Protein AF-A0A645CS78-F1 (afdb_monomer)

Solvent-accessible surface area (backbone atoms only — not comparable to full-atom values): 18479 Å² total; per-residue (Å²): 110,68,69,53,53,66,70,38,93,35,57,68,74,47,80,46,61,38,56,33,35,61,38,45,30,40,39,40,25,83,89,76,70,49,74,45,78,50,37,27,34,39,30,25,47,67,42,50,58,73,62,59,52,61,84,78,36,99,62,91,84,76,48,50,86,59,26,24,37,41,29,34,29,41,92,56,80,74,72,91,69,59,83,59,32,46,36,38,38,39,53,95,82,50,76,45,71,28,30,33,71,50,76,54,75,54,43,70,74,52,84,52,90,88,33,48,32,37,36,34,26,20,61,69,56,39,56,63,54,50,78,64,51,61,76,87,41,55,47,73,50,78,45,78,40,50,75,48,51,79,62,37,55,67,38,51,51,54,49,50,52,52,44,37,57,57,45,64,73,62,78,78,88,83,84,91,59,90,92,65,85,56,76,65,87,72,75,49,72,44,59,53,50,50,52,52,49,59,63,44,48,60,54,52,50,51,52,52,51,54,52,50,52,52,50,52,52,52,52,48,52,53,48,52,52,52,58,68,49,45,61,59,52,41,56,50,48,58,58,42,43,75,74,69,52,54,67,68,61,53,52,53,52,51,54,51,55,52,46,52,64,68,46,43,57,48,61,74,46,44,49,56,52,53,51,50,51,55,53,51,38,60,75,68,66,57,60,72,64,58,58,53,55,53,48,53,54,51,51,51,50,53,51,54,53,49,52,50,48,59,54,50,55,54,54,53,52,49,64,53,53,67,63,71,83,108

Sequence (326 aa):
MIDITNSGTTKLLENKALEFSLVYTNFISSVNGKEEKANIALTSEKNFKQCGFGSFIDEDFHPKKGYGYLIPIENYRLPNIMSEDVIKVFNDRTSFNFKYTKITNPLYFITIPNCTLLLIVSEEDYEDVIKDVSPNHMGKINMFKFHHWKDTEEVVDRLQLALRNNNSNTTHQWVDSQKSNGESYIFSTIKEFNTRKQNGILSNFLAGFISSLFFIASSMLIYLKLCTEMEEERIKYNKLHRIGMKEEEFIKLIYKKLSLIFFSPLIFGGIPAYSYLFVMFNKLRFTKEFYLNSAYLFIAYVIFQSAYYLMARRRYVKNIISVVNQ

Organism: NCBI:txid1076179

Foldseek 3Di:
DVVLQPPFPFHWDDKAKQKWFWWKKWFQAPVPRDTDIFIETEGEPVSVVRQVCCVVWVDDDDADALEKAKAFEAPDDDDPHDQQTWIWIDAPPDTGTHGYHDYTYHDDQDDDPRHGMYIYHHPVVVVVRCVRHDPVRMDMDMDIDTPPLLRCVSSVVVVQVVQQVVQVVVPDDDDPDPDDRRRPDDRGPNVVVVVCVVVVVVVVVVVVVVVVVVVVVVLVVLVVVLVVCLVVLLVVVVVVVVVPDDLVVSLVVLLVVLCCVLCVCCVVPVVVVLVVVVVVCVVVVPDPVVNVVVVVVNVVVVVVSVVSSVVVSVVSSCVSPVVVVD

Structure (mmCIF, N/CA/C/O backbone):
data_AF-A0A645CS78-F1
#
_entry.id   AF-A0A645CS78-F1
#
loop_
_atom_site.group_PDB
_atom_site.id
_atom_site.type_symbol
_atom_site.label_atom_id
_atom_site.label_alt_id
_atom_site.label_comp_id
_atom_site.label_asym_id
_atom_site.label_entity_id
_atom_site.label_seq_id
_atom_site.pdbx_PDB_ins_code
_atom_site.Cartn_x
_atom_site.Cartn_y
_atom_site.Cartn_z
_atom_site.occupancy
_atom_site.B_iso_or_equiv
_atom_site.auth_seq_id
_atom_site.auth_comp_id
_atom_site.auth_asym_id
_atom_site.auth_atom_id
_atom_site.pdbx_PDB_model_num
ATOM 1 N N . MET A 1 1 ? 14.470 -20.260 -26.429 1.00 61.12 1 MET A N 1
ATOM 2 C CA . MET A 1 1 ? 13.702 -19.368 -25.521 1.00 61.12 1 MET A CA 1
ATOM 3 C C . MET A 1 1 ? 12.219 -19.320 -25.875 1.00 61.12 1 MET A C 1
ATOM 5 O O . MET A 1 1 ? 11.418 -19.565 -24.986 1.00 61.12 1 MET A O 1
ATOM 9 N N . ILE A 1 2 ? 11.845 -19.075 -27.137 1.00 62.81 2 ILE A N 1
ATOM 10 C CA . ILE A 1 2 ? 10.433 -19.015 -27.574 1.00 62.81 2 ILE A CA 1
ATOM 11 C C . ILE A 1 2 ? 9.678 -20.339 -27.318 1.00 62.81 2 ILE A C 1
ATOM 13 O O . ILE A 1 2 ? 8.523 -20.331 -26.893 1.00 62.81 2 ILE A O 1
ATOM 17 N N . ASP A 1 3 ? 10.350 -21.482 -27.456 1.00 68.69 3 ASP A N 1
ATOM 18 C CA . ASP A 1 3 ? 9.743 -22.794 -27.170 1.00 68.69 3 ASP A CA 1
ATOM 19 C C . ASP A 1 3 ? 9.414 -22.985 -25.680 1.00 68.69 3 ASP A C 1
ATOM 21 O O . ASP A 1 3 ? 8.415 -23.607 -25.318 1.00 68.69 3 ASP A O 1
ATOM 25 N N . ILE A 1 4 ? 10.207 -22.382 -24.788 1.00 71.62 4 ILE A N 1
ATOM 26 C CA . ILE A 1 4 ? 9.964 -22.410 -23.336 1.00 71.62 4 ILE A CA 1
ATOM 27 C C . ILE A 1 4 ? 8.743 -21.547 -22.997 1.00 71.62 4 ILE A C 1
ATOM 29 O O . ILE A 1 4 ? 7.927 -21.939 -22.166 1.00 71.62 4 ILE A O 1
ATOM 33 N N . THR A 1 5 ? 8.584 -20.404 -23.672 1.00 72.62 5 THR A N 1
ATOM 34 C CA . THR A 1 5 ? 7.431 -19.514 -23.469 1.00 72.62 5 THR A CA 1
ATOM 35 C C . THR A 1 5 ? 6.128 -20.077 -24.041 1.00 72.62 5 THR A C 1
ATOM 37 O O . THR A 1 5 ? 5.064 -19.765 -23.519 1.00 72.62 5 THR A O 1
ATOM 40 N N . ASN A 1 6 ? 6.197 -20.930 -25.068 1.00 71.62 6 ASN A N 1
ATOM 41 C CA . ASN A 1 6 ? 5.021 -21.555 -25.690 1.00 71.62 6 ASN A CA 1
ATOM 42 C C . ASN A 1 6 ? 4.603 -22.885 -25.041 1.00 71.62 6 ASN A C 1
ATOM 44 O O . ASN A 1 6 ? 3.486 -23.341 -25.259 1.00 71.62 6 ASN A O 1
ATOM 48 N N . SER A 1 7 ? 5.473 -23.500 -24.238 1.00 66.19 7 SER A N 1
ATOM 49 C CA . SER A 1 7 ? 5.216 -24.767 -23.529 1.00 66.19 7 SER A CA 1
ATOM 50 C C . SER A 1 7 ? 4.598 -24.578 -22.135 1.00 66.19 7 SER A C 1
ATOM 52 O O . SER A 1 7 ? 4.606 -25.499 -21.317 1.00 66.19 7 SER A O 1
ATOM 54 N N . GLY A 1 8 ? 4.130 -23.369 -21.820 1.00 67.19 8 GLY A N 1
ATOM 55 C CA . GLY A 1 8 ? 3.465 -23.050 -20.558 1.00 67.19 8 GLY A CA 1
ATOM 56 C C . GLY A 1 8 ? 1.977 -23.395 -20.547 1.00 67.19 8 GLY A C 1
ATOM 57 O O . GLY A 1 8 ? 1.350 -23.559 -21.590 1.00 67.19 8 GLY A O 1
ATOM 58 N N . THR A 1 9 ? 1.390 -23.433 -19.351 1.00 70.75 9 THR A N 1
ATOM 59 C CA . THR A 1 9 ? -0.060 -23.601 -19.133 1.00 70.75 9 THR A CA 1
ATOM 60 C C . THR A 1 9 ? -0.884 -22.397 -19.602 1.00 70.75 9 THR A C 1
ATOM 62 O O . THR A 1 9 ? -2.082 -22.524 -19.852 1.00 70.75 9 THR A O 1
ATOM 65 N N . THR A 1 10 ? -0.254 -21.229 -19.759 1.00 78.56 10 THR A N 1
ATOM 66 C CA . THR A 1 10 ? -0.877 -20.008 -20.285 1.00 78.56 10 THR A CA 1
ATOM 67 C C . THR A 1 10 ? -0.351 -19.655 -21.675 1.00 78.56 10 THR A C 1
ATOM 69 O O . THR A 1 10 ? 0.839 -19.758 -21.964 1.00 78.56 10 THR A O 1
ATOM 72 N N . LYS A 1 11 ? -1.245 -19.147 -22.530 1.00 82.88 11 LYS A N 1
ATOM 73 C CA . LYS A 1 11 ? -0.924 -18.702 -23.890 1.00 82.88 11 LYS A CA 1
ATOM 74 C C . LYS A 1 11 ? -0.129 -17.388 -23.885 1.00 82.88 11 LYS A C 1
ATOM 76 O O . LYS A 1 11 ? -0.494 -16.436 -23.184 1.00 82.88 11 LYS A O 1
ATOM 81 N N . LEU A 1 12 ? 0.919 -17.332 -24.708 1.00 83.75 12 LEU A N 1
ATOM 82 C CA . LEU A 1 12 ? 1.653 -16.112 -25.045 1.00 83.75 12 LEU A CA 1
ATOM 83 C C . LEU A 1 12 ? 0.804 -15.242 -25.990 1.00 83.75 12 LEU A C 1
ATOM 85 O O . LEU A 1 12 ? 0.321 -15.721 -27.016 1.00 83.75 12 LEU A O 1
ATOM 89 N N . LEU A 1 13 ? 0.596 -13.977 -25.627 1.00 81.44 13 LEU A N 1
ATOM 90 C CA . LEU A 1 13 ? -0.200 -13.010 -26.390 1.00 81.44 13 LEU A CA 1
ATOM 91 C C . LEU A 1 13 ? 0.670 -12.117 -27.269 1.00 81.44 13 LEU A C 1
ATOM 93 O O . LEU A 1 13 ? 0.356 -11.909 -28.435 1.00 81.44 13 LEU A O 1
ATOM 97 N N . GLU A 1 14 ? 1.751 -11.581 -26.707 1.00 80.81 14 GLU A N 1
ATOM 98 C CA . GLU A 1 14 ? 2.658 -10.679 -27.415 1.00 80.81 14 GLU A CA 1
ATOM 99 C C . GLU A 1 14 ? 4.107 -11.013 -27.056 1.00 80.81 14 GLU A C 1
ATOM 101 O O . GLU A 1 14 ? 4.422 -11.313 -25.902 1.00 80.81 14 GLU A O 1
ATOM 106 N N . ASN A 1 15 ? 4.979 -10.927 -28.059 1.00 83.94 15 ASN A N 1
ATOM 107 C CA . ASN A 1 15 ? 6.428 -10.962 -27.917 1.00 83.94 15 ASN A CA 1
ATOM 108 C C . ASN A 1 15 ? 6.978 -9.716 -28.609 1.00 83.94 15 ASN A C 1
ATOM 110 O O . ASN A 1 15 ? 6.842 -9.571 -29.824 1.00 83.94 15 ASN A O 1
ATOM 114 N N . LYS A 1 16 ? 7.543 -8.806 -27.825 1.00 84.88 16 LYS A N 1
ATOM 115 C CA . LYS A 1 16 ? 8.133 -7.559 -28.309 1.00 84.88 16 LYS A CA 1
ATOM 116 C C . LYS A 1 16 ? 9.562 -7.469 -27.830 1.00 84.88 16 LYS A C 1
ATOM 118 O O . LYS A 1 16 ? 9.934 -8.134 -26.867 1.00 84.88 16 LYS A O 1
ATOM 123 N N . ALA A 1 17 ? 10.352 -6.630 -28.478 1.00 84.38 17 ALA A N 1
ATOM 124 C CA . ALA A 1 17 ? 11.710 -6.425 -28.038 1.00 84.38 17 ALA A CA 1
ATOM 125 C C . ALA A 1 17 ? 12.127 -4.965 -28.135 1.00 84.38 17 ALA A C 1
ATOM 127 O O . ALA A 1 17 ? 11.862 -4.309 -29.139 1.00 84.38 17 ALA A O 1
ATOM 128 N N . LEU A 1 18 ? 12.787 -4.494 -27.080 1.00 83.00 18 LEU A N 1
ATOM 129 C CA . LEU A 1 18 ? 13.424 -3.189 -27.040 1.00 83.00 18 LEU A CA 1
ATOM 130 C C . LEU A 1 18 ? 14.876 -3.352 -27.473 1.00 83.00 18 LEU A C 1
ATOM 132 O O . LEU A 1 18 ? 15.646 -4.056 -26.815 1.00 83.00 18 LEU A O 1
ATOM 136 N N . GLU A 1 19 ? 15.238 -2.695 -28.565 1.00 84.25 19 GLU A N 1
ATOM 137 C CA . GLU A 1 19 ? 16.613 -2.627 -29.049 1.00 84.25 19 GLU A CA 1
ATOM 138 C C . GLU A 1 19 ? 17.259 -1.345 -28.529 1.00 84.25 19 GLU A C 1
ATOM 140 O O . GLU A 1 19 ? 16.683 -0.260 -28.638 1.00 84.25 19 GLU A O 1
ATOM 145 N N . PHE A 1 20 ? 18.439 -1.479 -27.929 1.00 82.06 20 PHE A N 1
ATOM 146 C CA . PHE A 1 20 ? 19.171 -0.369 -27.331 1.00 82.06 20 PHE A CA 1
ATOM 147 C C . PHE A 1 20 ? 20.667 -0.484 -27.625 1.00 82.06 20 PHE A C 1
ATOM 149 O O . PHE A 1 20 ? 21.198 -1.580 -27.797 1.00 82.06 20 PHE A O 1
ATOM 156 N N . SER A 1 21 ? 21.346 0.657 -27.650 1.00 79.50 21 SER A N 1
ATOM 157 C CA . SER A 1 21 ? 22.803 0.742 -27.719 1.00 79.50 21 SER A CA 1
ATOM 158 C C . SER A 1 21 ? 23.352 1.081 -26.338 1.00 79.50 21 SER A C 1
ATOM 160 O O . SER A 1 21 ? 22.860 2.000 -25.684 1.00 79.50 21 SER A O 1
ATOM 162 N N . LEU A 1 22 ? 24.376 0.364 -25.889 1.00 75.00 22 LEU A N 1
ATOM 163 C CA . LEU A 1 22 ? 25.172 0.728 -24.722 1.00 75.00 22 LEU A CA 1
ATOM 164 C C . LEU A 1 22 ? 26.099 1.871 -25.118 1.00 75.00 22 LEU A C 1
ATOM 166 O O . LEU A 1 22 ? 26.856 1.744 -26.078 1.00 75.00 22 LEU A O 1
ATOM 170 N N . VAL A 1 23 ? 26.021 2.993 -24.404 1.00 70.19 23 VAL A N 1
ATOM 171 C CA . VAL A 1 23 ? 26.850 4.161 -24.700 1.00 70.19 23 VAL A CA 1
ATOM 172 C C . VAL A 1 23 ? 27.401 4.762 -23.411 1.00 70.19 23 VAL A C 1
ATOM 174 O O . VAL A 1 23 ? 26.733 4.814 -22.374 1.00 70.19 23 VAL A O 1
ATOM 177 N N . TYR A 1 24 ? 28.645 5.225 -23.470 1.00 64.00 24 TYR A N 1
ATOM 178 C CA . TYR A 1 24 ? 29.289 5.913 -22.358 1.00 64.00 24 TYR A CA 1
ATOM 179 C C . TYR A 1 24 ? 28.936 7.396 -22.409 1.00 64.00 24 TYR A C 1
ATOM 181 O O . TYR A 1 24 ? 28.957 8.006 -23.477 1.00 64.00 24 TYR A O 1
ATOM 189 N N . THR A 1 25 ? 28.629 8.011 -21.268 1.00 61.34 25 THR A N 1
ATOM 190 C CA . THR A 1 25 ? 28.334 9.450 -21.236 1.00 61.34 25 THR A CA 1
ATOM 191 C C . THR A 1 25 ? 29.085 10.182 -20.151 1.00 61.34 25 THR A C 1
ATOM 193 O O . THR A 1 25 ? 29.294 9.653 -19.057 1.00 61.34 25 THR A O 1
ATOM 196 N N . ASN A 1 26 ? 29.421 11.437 -20.451 1.00 58.25 26 ASN A N 1
ATOM 197 C CA . ASN A 1 26 ? 29.757 12.416 -19.431 1.00 58.25 26 ASN A CA 1
ATOM 198 C C . ASN A 1 26 ? 28.593 13.409 -19.330 1.00 58.25 26 ASN A C 1
ATOM 200 O O . ASN A 1 26 ? 28.224 14.068 -20.308 1.00 58.25 26 ASN A O 1
ATOM 204 N N . PHE A 1 27 ? 28.037 13.534 -18.132 1.00 57.53 27 PHE A N 1
ATOM 205 C CA . PHE A 1 27 ? 27.109 14.589 -17.759 1.00 57.53 27 PHE A CA 1
ATOM 206 C C . PHE A 1 27 ? 27.912 15.832 -17.411 1.00 57.53 27 PHE A C 1
ATOM 208 O O . PHE A 1 27 ? 28.751 15.785 -16.513 1.00 57.53 27 PHE A O 1
ATOM 215 N N . ILE A 1 28 ? 27.651 16.942 -18.097 1.00 54.31 28 ILE A N 1
ATOM 216 C CA . ILE A 1 28 ? 28.222 18.239 -17.733 1.00 54.31 28 ILE A CA 1
ATOM 217 C C . ILE A 1 28 ? 27.112 19.062 -17.091 1.00 54.31 28 ILE A C 1
ATOM 219 O O . ILE A 1 28 ? 26.252 19.596 -17.787 1.00 54.31 28 ILE A O 1
ATOM 223 N N . SER A 1 29 ? 27.121 19.151 -15.760 1.00 49.81 29 SER A N 1
ATOM 224 C CA . SER A 1 29 ? 26.157 19.977 -15.021 1.00 49.81 29 SER A CA 1
ATOM 225 C C . SER A 1 29 ? 26.492 21.462 -15.180 1.00 49.81 29 SER A C 1
ATOM 227 O O . SER A 1 29 ? 27.609 21.883 -14.855 1.00 49.81 29 SER A O 1
ATOM 229 N N . SER A 1 30 ? 25.522 22.281 -15.606 1.00 48.34 30 SER A N 1
ATOM 230 C CA . SER A 1 30 ? 25.700 23.731 -15.763 1.00 48.34 30 SER A CA 1
ATOM 231 C C . SER A 1 30 ? 25.907 24.469 -14.432 1.00 48.34 30 SER A C 1
ATOM 233 O O . SER A 1 30 ? 26.354 25.614 -14.443 1.00 48.34 30 SER A O 1
ATOM 235 N N . VAL A 1 31 ? 25.597 23.849 -13.285 1.00 43.12 31 VAL A N 1
ATOM 236 C CA . VAL A 1 31 ? 25.652 24.509 -11.965 1.00 43.12 31 VAL A CA 1
ATOM 237 C C . VAL A 1 31 ? 27.061 24.493 -11.366 1.00 43.12 31 VAL A C 1
ATOM 239 O O . VAL A 1 31 ? 27.437 25.431 -10.672 1.00 43.12 31 VAL A O 1
ATOM 242 N N . ASN A 1 32 ? 27.857 23.455 -11.647 1.00 47.19 32 ASN A N 1
ATOM 243 C CA . ASN A 1 32 ? 29.187 23.277 -11.046 1.00 47.19 32 ASN A CA 1
ATOM 244 C C . ASN A 1 32 ? 30.309 22.994 -12.059 1.00 47.19 32 ASN A C 1
ATOM 246 O O . ASN A 1 32 ? 31.458 22.855 -11.643 1.00 47.19 32 ASN A O 1
ATOM 250 N N . GLY A 1 33 ? 30.003 22.834 -13.354 1.00 54.47 33 GLY A N 1
ATOM 251 C CA . GLY A 1 33 ? 30.987 22.443 -14.374 1.00 54.47 33 GLY A CA 1
ATOM 252 C C . GLY A 1 33 ? 31.635 21.075 -14.123 1.00 54.47 33 GLY A C 1
ATOM 253 O O . GLY A 1 33 ? 32.648 20.749 -14.735 1.00 54.47 33 GLY A O 1
ATOM 254 N N . LYS A 1 34 ? 31.082 20.280 -13.196 1.00 56.09 34 LYS A N 1
ATOM 255 C CA . LYS A 1 34 ? 31.585 18.947 -12.866 1.00 56.09 34 LYS A CA 1
ATOM 256 C C . LYS A 1 34 ? 31.131 17.966 -13.936 1.00 56.09 34 LYS A C 1
ATOM 258 O O . LYS A 1 34 ? 29.934 17.850 -14.195 1.00 56.09 34 LYS A O 1
ATOM 263 N N . GLU A 1 35 ? 32.102 17.272 -14.521 1.00 62.47 35 GLU A N 1
ATOM 264 C CA . GLU A 1 35 ? 31.853 16.131 -15.392 1.00 62.47 35 GLU A CA 1
ATOM 265 C C . GLU A 1 35 ? 31.629 14.885 -14.531 1.00 62.47 35 GLU A C 1
ATOM 267 O O . GLU A 1 35 ? 32.539 14.433 -13.833 1.00 62.47 35 GLU A O 1
ATOM 272 N N . GLU A 1 36 ? 30.425 14.323 -14.574 1.00 64.38 36 GLU A N 1
ATOM 273 C CA . GLU A 1 36 ? 30.136 13.020 -13.974 1.00 64.38 36 GLU A CA 1
ATOM 274 C C . GLU A 1 36 ? 29.978 11.976 -15.073 1.00 64.38 36 GLU A C 1
ATOM 276 O O . GLU A 1 36 ? 29.251 12.180 -16.043 1.00 64.38 36 GLU A O 1
ATOM 281 N N . LYS A 1 37 ? 30.677 10.848 -14.942 1.00 67.31 37 LYS A N 1
ATOM 282 C CA . LYS A 1 37 ? 30.594 9.754 -15.911 1.00 67.31 37 LYS A CA 1
ATOM 283 C C . LYS A 1 37 ? 29.483 8.799 -15.508 1.00 67.31 37 LYS A C 1
ATOM 285 O O . LYS A 1 37 ? 29.488 8.309 -14.379 1.00 67.31 37 LYS A O 1
ATOM 290 N N . ALA A 1 38 ? 28.581 8.490 -16.431 1.00 68.62 38 ALA A N 1
ATOM 291 C CA . ALA A 1 38 ? 27.627 7.406 -16.251 1.00 68.62 38 ALA A CA 1
ATOM 292 C C . ALA A 1 38 ? 27.403 6.643 -17.558 1.00 68.62 38 ALA A C 1
ATOM 294 O O . ALA A 1 38 ? 27.464 7.193 -18.660 1.00 68.62 38 ALA A O 1
ATOM 295 N N . ASN A 1 39 ? 27.133 5.354 -17.416 1.00 73.50 39 ASN A N 1
ATOM 296 C CA . ASN A 1 39 ? 26.790 4.482 -18.526 1.00 73.50 39 ASN A CA 1
ATOM 297 C C . ASN A 1 39 ? 25.285 4.571 -18.769 1.00 73.50 39 ASN A C 1
ATOM 299 O O . ASN A 1 39 ? 24.492 4.397 -17.835 1.00 73.50 39 ASN A O 1
ATOM 303 N N . ILE A 1 40 ? 24.892 4.793 -20.019 1.00 77.94 40 ILE A N 1
ATOM 304 C CA . ILE A 1 40 ? 23.485 4.884 -20.399 1.00 77.94 40 ILE A CA 1
ATOM 305 C C . ILE A 1 40 ? 23.161 3.856 -21.472 1.00 77.94 40 ILE A C 1
ATOM 307 O O . ILE A 1 40 ? 23.999 3.499 -22.300 1.00 77.94 40 ILE A O 1
ATOM 311 N N . ALA A 1 41 ? 21.911 3.427 -21.485 1.00 82.50 41 ALA A N 1
ATOM 312 C CA . ALA A 1 41 ? 21.324 2.790 -22.644 1.00 82.50 41 ALA A CA 1
ATOM 313 C C . ALA A 1 41 ? 20.681 3.865 -23.521 1.00 82.50 41 ALA A C 1
ATOM 315 O O . ALA A 1 41 ? 19.997 4.748 -23.010 1.00 82.50 41 ALA A O 1
ATOM 316 N N . LEU A 1 42 ? 20.875 3.791 -24.830 1.00 84.94 42 LEU A N 1
ATOM 317 C CA . LEU A 1 42 ? 20.299 4.708 -25.806 1.00 84.94 42 LEU A CA 1
ATOM 318 C C . LEU A 1 42 ? 19.301 3.946 -26.688 1.00 84.94 42 LEU A C 1
ATOM 320 O O . LEU A 1 42 ? 19.627 2.893 -27.234 1.00 84.94 42 LEU A O 1
ATOM 324 N N . THR A 1 43 ? 18.079 4.462 -26.816 1.00 87.12 43 THR A N 1
ATOM 325 C CA . THR A 1 43 ? 17.005 3.881 -27.644 1.00 87.12 43 THR A CA 1
ATOM 326 C C . THR A 1 43 ? 16.291 4.968 -28.439 1.00 87.12 43 THR A C 1
ATOM 328 O O . THR A 1 43 ? 16.223 6.120 -28.004 1.00 87.12 43 THR A O 1
ATOM 331 N N . SER A 1 44 ? 15.701 4.606 -29.579 1.00 87.31 44 SER A N 1
ATOM 332 C CA . SER A 1 44 ? 14.815 5.514 -30.303 1.00 87.31 44 SER A CA 1
ATOM 333 C C . SER A 1 44 ? 13.428 5.591 -29.666 1.00 87.31 44 SER A C 1
ATOM 335 O O . SER A 1 44 ? 12.961 4.647 -29.013 1.00 87.31 44 SER A O 1
ATOM 337 N N . GLU A 1 45 ? 12.745 6.715 -29.893 1.00 84.69 45 GLU A N 1
ATOM 338 C CA . GLU A 1 45 ? 11.333 6.909 -29.543 1.00 84.69 45 GLU A CA 1
ATOM 339 C C . GLU A 1 45 ? 10.450 5.777 -30.092 1.00 84.69 45 GLU A C 1
ATOM 341 O O . GLU A 1 45 ? 9.589 5.248 -29.384 1.00 84.69 45 GLU A O 1
ATOM 346 N N . LYS A 1 46 ? 10.679 5.367 -31.344 1.00 84.75 46 LYS A N 1
ATOM 347 C CA . LYS A 1 46 ? 9.897 4.330 -32.023 1.00 84.75 46 LYS A CA 1
ATOM 348 C C . LYS A 1 46 ? 10.056 2.971 -31.344 1.00 84.75 46 LYS A C 1
ATOM 350 O O . LYS A 1 46 ? 9.047 2.326 -31.048 1.00 84.75 46 LYS A O 1
ATOM 355 N N . ASN A 1 47 ? 11.291 2.564 -31.048 1.00 84.31 47 ASN A N 1
ATOM 356 C CA . ASN A 1 47 ? 11.582 1.308 -30.348 1.00 84.31 47 ASN A CA 1
ATOM 357 C C . ASN A 1 47 ? 10.950 1.300 -28.950 1.00 84.31 47 ASN A C 1
ATOM 359 O O . ASN A 1 47 ? 10.344 0.310 -28.531 1.00 84.31 47 ASN A O 1
ATOM 363 N N . PHE A 1 48 ? 11.009 2.436 -28.255 1.00 83.25 48 PHE A N 1
ATOM 364 C CA . PHE A 1 48 ? 10.417 2.581 -26.932 1.00 83.25 48 PHE A CA 1
ATOM 365 C C . PHE A 1 48 ? 8.881 2.501 -26.956 1.00 83.25 48 PHE A C 1
ATOM 367 O O . PHE A 1 48 ? 8.283 1.755 -26.174 1.00 83.25 48 PHE A O 1
ATOM 374 N N . LYS A 1 49 ? 8.221 3.208 -27.886 1.00 82.06 49 LYS A N 1
ATOM 375 C CA . LYS A 1 49 ? 6.752 3.215 -28.019 1.00 82.06 49 LYS A CA 1
ATOM 376 C C . LYS A 1 49 ? 6.185 1.843 -28.371 1.00 82.06 49 LYS A C 1
ATOM 378 O O . LYS A 1 49 ? 5.125 1.470 -27.864 1.00 82.06 49 LYS A O 1
ATOM 383 N N . GLN A 1 50 ? 6.897 1.055 -29.177 1.00 80.88 50 GLN A N 1
ATOM 384 C CA . GLN A 1 50 ? 6.469 -0.304 -29.515 1.00 80.88 50 GLN A CA 1
ATOM 385 C C . GLN A 1 50 ? 6.317 -1.189 -28.271 1.00 80.88 50 GLN A C 1
ATOM 387 O O . GLN A 1 50 ? 5.378 -1.985 -28.203 1.00 80.88 50 GLN A O 1
ATOM 392 N N . CYS A 1 51 ? 7.165 -1.003 -27.258 1.00 74.69 51 CYS A N 1
ATOM 393 C CA . CYS A 1 51 ? 7.237 -1.842 -26.061 1.00 74.69 51 CYS A CA 1
ATOM 394 C C . CYS A 1 51 ? 6.091 -1.638 -25.051 1.00 74.69 51 CYS A C 1
ATOM 396 O O . CYS A 1 51 ? 6.016 -2.355 -24.056 1.00 74.69 51 CYS A O 1
ATOM 398 N N . GLY A 1 52 ? 5.158 -0.713 -25.306 1.00 67.31 52 GLY A N 1
ATOM 399 C CA . GLY A 1 52 ? 3.975 -0.526 -24.458 1.00 67.31 52 GLY A CA 1
ATOM 400 C C . GLY A 1 52 ? 4.266 0.118 -23.098 1.00 67.31 52 GLY A C 1
ATOM 401 O O . GLY A 1 52 ? 3.407 0.093 -22.222 1.00 67.31 52 GLY A O 1
ATOM 402 N N . PHE A 1 53 ? 5.442 0.732 -22.918 1.00 71.00 53 PHE A N 1
ATOM 403 C CA . PHE A 1 53 ? 5.788 1.468 -21.695 1.00 71.00 53 PHE A CA 1
ATOM 404 C C . PHE A 1 53 ? 4.967 2.748 -21.489 1.00 71.00 53 PHE A C 1
ATOM 406 O O . PHE A 1 53 ? 4.995 3.316 -20.400 1.00 71.00 53 PHE A O 1
ATOM 413 N N . GLY A 1 54 ? 4.200 3.180 -22.497 1.00 61.75 54 GLY A N 1
ATOM 414 C CA . GLY A 1 54 ? 3.356 4.374 -22.426 1.00 61.75 54 GLY A CA 1
ATOM 415 C C . GLY A 1 54 ? 2.294 4.337 -21.322 1.00 61.75 54 GLY A C 1
ATOM 416 O O . GLY A 1 54 ? 1.863 5.384 -20.875 1.00 61.75 54 GLY A O 1
ATOM 417 N N . SER A 1 55 ? 1.900 3.165 -20.808 1.00 61.50 55 SER A N 1
ATOM 418 C CA . SER A 1 55 ? 1.004 3.101 -19.640 1.00 61.50 55 SER A CA 1
ATOM 419 C C . SER A 1 55 ? 1.700 3.392 -18.306 1.00 61.50 55 SER A C 1
ATOM 421 O O . SER A 1 55 ? 1.029 3.614 -17.305 1.00 61.50 55 SER A O 1
ATOM 423 N N . PHE A 1 56 ? 3.033 3.309 -18.258 1.00 61.47 56 PHE A N 1
ATOM 424 C CA . PHE A 1 56 ? 3.831 3.547 -17.047 1.00 61.47 56 PHE A CA 1
ATOM 425 C C . PHE A 1 56 ? 4.382 4.968 -16.979 1.00 61.47 56 PHE A C 1
ATOM 427 O O . PHE A 1 56 ? 4.832 5.414 -15.922 1.00 61.47 56 PHE A O 1
ATOM 434 N N . ILE A 1 57 ? 4.353 5.670 -18.108 1.00 64.62 57 ILE A N 1
ATOM 435 C CA . ILE A 1 57 ? 4.822 7.035 -18.227 1.00 64.62 57 ILE A CA 1
ATOM 436 C C . ILE A 1 57 ? 3.668 7.843 -18.802 1.00 64.62 57 ILE A C 1
ATOM 438 O O . ILE A 1 57 ? 3.370 7.720 -19.981 1.00 64.62 57 ILE A O 1
ATOM 442 N N . ASP A 1 58 ? 3.029 8.652 -17.956 1.00 55.62 58 ASP A N 1
ATOM 443 C CA . ASP A 1 58 ? 1.864 9.501 -18.274 1.00 55.62 58 ASP A CA 1
ATOM 444 C C . ASP A 1 58 ? 2.159 10.618 -19.311 1.00 55.62 58 ASP A C 1
ATOM 446 O O . ASP A 1 58 ? 1.456 11.626 -19.361 1.00 55.62 58 ASP A O 1
ATOM 450 N N . GLU A 1 59 ? 3.217 10.502 -20.121 1.00 62.72 59 GLU A N 1
ATOM 451 C CA . GLU A 1 59 ? 3.705 11.571 -20.994 1.00 62.72 59 GLU A CA 1
ATOM 452 C C . GLU A 1 59 ? 3.998 11.076 -22.416 1.00 62.72 59 GLU A C 1
ATOM 454 O O . GLU A 1 59 ? 4.697 10.082 -22.623 1.00 62.72 59 GLU A O 1
ATOM 459 N N . ASP A 1 60 ? 3.500 11.821 -23.408 1.00 64.44 60 ASP A N 1
ATOM 460 C CA . ASP A 1 60 ? 3.830 11.611 -24.815 1.00 64.44 60 ASP A CA 1
ATOM 461 C C . ASP A 1 60 ? 5.278 12.041 -25.090 1.00 64.44 60 ASP A C 1
ATOM 463 O O . ASP A 1 60 ? 5.631 13.222 -25.060 1.00 64.44 60 ASP A O 1
ATOM 467 N N . PHE A 1 61 ? 6.134 11.062 -25.378 1.00 66.75 61 PHE A N 1
ATOM 468 C CA . PHE A 1 61 ? 7.520 11.292 -25.775 1.00 66.75 61 PHE A CA 1
ATOM 469 C C . PHE A 1 61 ? 7.599 11.711 -27.234 1.00 66.75 61 PHE A C 1
ATOM 471 O O . PHE A 1 61 ? 7.238 10.923 -28.105 1.00 66.75 61 PHE A O 1
ATOM 478 N N . HIS A 1 62 ? 8.118 12.910 -27.489 1.00 74.94 62 HIS A N 1
ATOM 479 C CA . HIS A 1 62 ? 8.443 13.393 -28.831 1.00 74.94 62 HIS A CA 1
ATOM 480 C C . HIS A 1 62 ? 9.735 14.227 -28.797 1.00 74.94 62 HIS A C 1
ATOM 482 O O . HIS A 1 62 ? 9.678 15.461 -28.855 1.00 74.94 62 HIS A O 1
ATOM 488 N N . PRO A 1 63 ? 10.911 13.592 -28.618 1.00 74.62 63 PRO A N 1
ATOM 489 C CA . PRO A 1 63 ? 12.190 14.294 -28.650 1.00 74.62 63 PRO A CA 1
ATOM 490 C C . PRO A 1 63 ? 12.411 14.972 -30.006 1.00 74.62 63 PRO A C 1
ATOM 492 O O . PRO A 1 63 ? 12.333 14.346 -31.062 1.00 74.62 63 PRO A O 1
ATOM 495 N N . LYS A 1 64 ? 12.717 16.272 -29.974 1.00 77.44 64 LYS A N 1
ATOM 496 C CA . LYS A 1 64 ? 13.222 16.999 -31.146 1.00 77.44 64 LYS A CA 1
ATOM 497 C C . LYS A 1 64 ? 14.675 16.599 -31.409 1.00 77.44 64 LYS A C 1
ATOM 499 O O . LYS A 1 64 ? 15.369 16.176 -30.490 1.00 77.44 64 LYS A O 1
ATOM 504 N N . LYS A 1 65 ? 15.153 16.810 -32.634 1.00 79.19 65 LYS A N 1
ATOM 505 C CA . LYS A 1 65 ? 16.556 16.574 -32.996 1.00 79.19 65 LYS A CA 1
ATOM 506 C C . LYS A 1 65 ? 17.520 17.293 -32.041 1.00 79.19 65 LYS A C 1
ATOM 508 O O . LYS A 1 65 ? 17.344 18.486 -31.784 1.00 79.19 65 LYS A O 1
ATOM 513 N N . GLY A 1 66 ? 18.512 16.576 -31.512 1.00 73.62 66 GLY A N 1
ATOM 514 C CA . GLY A 1 66 ? 19.469 17.090 -30.520 1.00 73.62 66 GLY A CA 1
ATOM 515 C C . GLY A 1 66 ? 18.926 17.184 -29.086 1.00 73.62 66 GLY A C 1
ATOM 516 O O . GLY A 1 66 ? 19.638 17.639 -28.185 1.00 73.62 66 GLY A O 1
ATOM 517 N N . TYR A 1 67 ? 17.689 16.733 -28.854 1.00 77.62 67 TYR A N 1
ATOM 518 C CA . TYR A 1 67 ? 17.080 16.629 -27.534 1.00 77.62 67 TYR A CA 1
ATOM 519 C C . TYR A 1 67 ? 16.777 15.174 -27.170 1.00 77.62 67 TYR A C 1
ATOM 521 O O . TYR A 1 67 ? 16.452 14.357 -28.027 1.00 77.62 67 TYR A O 1
ATOM 529 N N . GLY A 1 68 ? 16.841 14.857 -25.876 1.00 79.56 68 GLY A N 1
ATOM 530 C CA . GLY A 1 68 ? 16.511 13.523 -25.368 1.00 79.56 68 GLY A CA 1
ATOM 531 C C . GLY A 1 68 ? 15.676 13.542 -24.090 1.00 79.56 68 GLY A C 1
ATOM 532 O O . GLY A 1 68 ? 15.602 14.554 -23.390 1.00 79.56 68 GLY A O 1
ATOM 533 N N . TYR A 1 69 ? 15.044 12.417 -23.775 1.00 76.81 69 TYR A N 1
ATOM 534 C CA . TYR A 1 69 ? 14.383 12.185 -22.488 1.00 76.81 69 TYR A CA 1
ATOM 535 C C . TYR A 1 69 ? 15.208 11.212 -21.666 1.00 76.81 69 TYR A C 1
ATOM 537 O O . TYR A 1 69 ? 15.579 10.147 -22.159 1.00 76.81 69 TYR A O 1
ATOM 545 N N . LEU A 1 70 ? 15.487 11.581 -20.417 1.00 77.38 70 LEU A N 1
ATOM 546 C CA . LEU A 1 70 ? 16.288 10.765 -19.519 1.00 77.38 70 LEU A CA 1
ATOM 547 C C . LEU A 1 70 ? 15.367 10.026 -18.551 1.00 77.38 70 LEU A C 1
ATOM 549 O O . LEU A 1 70 ? 14.613 10.641 -17.794 1.00 77.38 70 LEU A O 1
ATOM 553 N N . ILE A 1 71 ? 15.456 8.704 -18.569 1.00 77.94 71 ILE A N 1
ATOM 554 C CA . ILE A 1 71 ? 14.676 7.828 -17.709 1.00 77.94 71 ILE A CA 1
ATOM 555 C C . ILE A 1 71 ? 15.630 7.117 -16.753 1.00 77.94 71 ILE A C 1
ATOM 557 O O . ILE A 1 71 ? 16.518 6.394 -17.210 1.00 77.94 71 ILE A O 1
ATOM 561 N N . PRO A 1 72 ? 15.469 7.278 -15.431 1.00 74.81 72 PRO A N 1
ATOM 562 C CA . PRO A 1 72 ? 16.235 6.490 -14.484 1.00 74.81 72 PRO A CA 1
ATOM 563 C C . PRO A 1 72 ? 15.815 5.022 -14.536 1.00 74.81 72 PRO A C 1
ATOM 565 O O . PRO A 1 72 ? 14.624 4.697 -14.543 1.00 74.81 72 PRO A O 1
ATOM 568 N N . ILE A 1 73 ? 16.809 4.143 -14.561 1.00 73.00 73 ILE A N 1
ATOM 569 C CA . ILE A 1 73 ? 16.630 2.702 -14.420 1.00 73.00 73 ILE A CA 1
ATOM 570 C C . ILE A 1 73 ? 16.884 2.377 -12.939 1.00 73.00 73 ILE A C 1
ATOM 572 O O . ILE A 1 73 ? 17.820 2.906 -12.338 1.00 73.00 73 ILE A O 1
ATOM 576 N N . GLU A 1 74 ? 16.031 1.547 -12.333 1.00 63.41 74 GLU A N 1
ATOM 577 C CA . GLU A 1 74 ? 16.082 1.211 -10.897 1.00 63.41 74 GLU A CA 1
ATOM 578 C C . GLU A 1 74 ? 15.956 2.428 -9.938 1.00 63.41 74 GLU A C 1
ATOM 580 O O . GLU A 1 74 ? 15.418 3.481 -10.279 1.00 63.41 74 GLU A O 1
ATOM 585 N N . ASN A 1 75 ? 16.408 2.271 -8.686 1.00 54.94 75 ASN A N 1
ATOM 586 C CA . ASN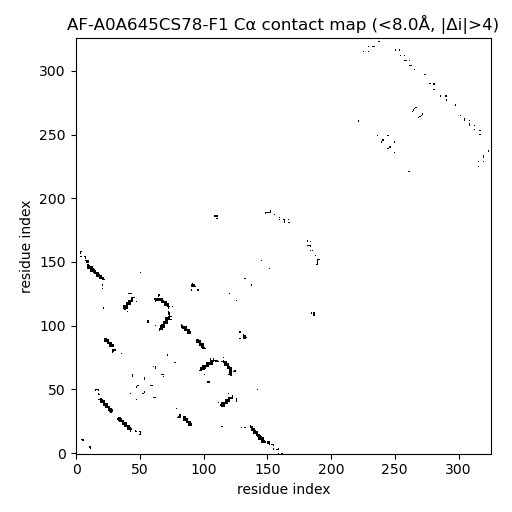 A 1 75 ? 16.440 3.304 -7.640 1.00 54.94 75 ASN A CA 1
ATOM 587 C C . ASN A 1 75 ? 17.681 4.214 -7.747 1.00 54.94 75 ASN A C 1
ATOM 589 O O . ASN A 1 75 ? 18.204 4.675 -6.727 1.00 54.94 75 ASN A O 1
ATOM 593 N N . TYR A 1 76 ? 18.195 4.463 -8.955 1.00 58.78 76 TYR A N 1
ATOM 594 C CA . TYR A 1 76 ? 19.359 5.328 -9.093 1.00 58.78 76 TYR A CA 1
ATOM 595 C C . TYR A 1 76 ? 18.990 6.775 -8.754 1.00 58.78 76 TYR A C 1
ATOM 597 O O . TYR A 1 76 ? 18.061 7.364 -9.315 1.00 58.78 76 TYR A O 1
ATOM 605 N N . ARG A 1 77 ? 19.732 7.365 -7.813 1.00 56.78 77 ARG A N 1
ATOM 606 C CA . ARG A 1 77 ? 19.635 8.793 -7.534 1.00 56.78 77 ARG A CA 1
ATOM 607 C C . ARG A 1 77 ? 20.225 9.512 -8.735 1.00 56.78 77 ARG A C 1
ATOM 609 O O . ARG A 1 77 ? 21.426 9.426 -8.961 1.00 56.78 77 ARG A O 1
ATOM 616 N N . LEU A 1 78 ? 19.371 10.197 -9.489 1.00 60.00 78 LEU A N 1
ATOM 617 C CA . LEU A 1 78 ? 19.817 11.055 -10.578 1.00 60.00 78 LEU A CA 1
ATOM 618 C C . LEU A 1 78 ? 20.952 11.960 -10.081 1.00 60.00 78 LEU A C 1
ATOM 620 O O . LEU A 1 78 ? 20.864 12.464 -8.951 1.00 60.00 78 LEU A O 1
ATOM 624 N N . PRO A 1 79 ? 21.991 12.180 -10.900 1.00 58.91 79 PRO A N 1
ATOM 625 C CA . PRO A 1 79 ? 22.975 13.208 -10.606 1.00 58.91 79 PRO A CA 1
ATOM 626 C C . PRO A 1 79 ? 22.269 14.557 -10.385 1.00 58.91 79 PRO A C 1
ATOM 628 O O . PRO A 1 79 ? 21.111 14.734 -10.775 1.00 58.91 79 PRO A O 1
ATOM 631 N N . ASN A 1 80 ? 22.932 15.528 -9.756 1.00 54.19 80 ASN A N 1
ATOM 632 C CA . ASN A 1 80 ? 22.375 16.881 -9.619 1.00 54.19 80 ASN A CA 1
ATOM 633 C C . ASN A 1 80 ? 22.363 17.582 -10.995 1.00 54.19 80 ASN A C 1
ATOM 635 O O . ASN A 1 80 ? 23.243 18.387 -11.299 1.00 54.19 80 ASN A O 1
ATOM 639 N N . ILE A 1 81 ? 21.387 17.238 -11.833 1.00 60.56 81 ILE A N 1
ATOM 640 C CA . ILE A 1 81 ? 21.226 17.733 -13.201 1.00 60.56 81 ILE A CA 1
ATOM 641 C C . ILE A 1 81 ? 20.014 18.674 -13.243 1.00 60.56 81 ILE A C 1
ATOM 643 O O . ILE A 1 81 ? 18.961 18.363 -12.682 1.00 60.56 81 ILE A O 1
ATOM 647 N N . MET A 1 82 ? 20.164 19.823 -13.906 1.00 54.34 82 MET A N 1
ATOM 648 C CA . MET A 1 82 ? 19.095 20.798 -14.161 1.00 54.34 82 MET A CA 1
ATOM 649 C C . MET A 1 82 ? 18.614 20.687 -15.609 1.00 54.34 82 MET A C 1
ATOM 651 O O . MET A 1 82 ? 19.393 20.310 -16.487 1.00 54.34 82 MET A O 1
ATOM 655 N N . SER A 1 83 ? 17.324 20.943 -15.854 1.00 58.12 83 SER A N 1
ATOM 656 C CA . SER A 1 83 ? 16.736 20.875 -17.202 1.00 58.12 83 SER A CA 1
ATOM 657 C C . SER A 1 83 ? 17.588 21.675 -18.191 1.00 58.12 83 SER A C 1
ATOM 659 O O . SER A 1 83 ? 17.987 22.788 -17.860 1.00 58.12 83 SER A O 1
ATOM 661 N N . GLU A 1 84 ? 17.825 21.125 -19.386 1.00 62.41 84 GLU A N 1
ATOM 662 C CA . GLU A 1 84 ? 18.694 21.677 -20.444 1.00 62.41 84 GLU A CA 1
ATOM 663 C C . GLU A 1 84 ? 20.219 21.498 -20.286 1.00 62.41 84 GLU A C 1
ATOM 665 O O . GLU A 1 84 ? 20.952 21.934 -21.183 1.00 62.41 84 GLU A O 1
ATOM 670 N N . ASP A 1 85 ? 20.723 20.815 -19.244 1.00 66.00 85 ASP A N 1
ATOM 671 C CA . ASP A 1 85 ? 22.152 20.449 -19.208 1.00 66.00 85 ASP A CA 1
ATOM 672 C C . ASP A 1 85 ? 22.530 19.564 -20.417 1.00 66.00 85 ASP A C 1
ATOM 674 O O . ASP A 1 85 ? 21.728 18.777 -20.940 1.00 66.00 85 ASP A O 1
ATOM 678 N N . VAL A 1 86 ? 23.780 19.700 -20.872 1.00 66.50 86 VAL A N 1
ATOM 679 C CA . VAL A 1 86 ? 24.302 18.985 -22.043 1.00 66.50 86 VAL A CA 1
ATOM 680 C C . VAL A 1 86 ? 24.843 17.620 -21.620 1.00 66.50 86 VAL A C 1
ATOM 682 O O . VAL A 1 86 ? 25.817 17.516 -20.872 1.00 66.50 86 VAL A O 1
ATOM 685 N N . ILE A 1 87 ? 24.236 16.567 -22.155 1.00 69.88 87 ILE A N 1
ATOM 686 C CA . ILE A 1 87 ? 24.719 15.193 -22.080 1.00 69.88 87 ILE A CA 1
ATOM 687 C C . ILE A 1 87 ? 25.644 14.970 -23.271 1.00 69.88 87 ILE A C 1
ATOM 689 O O . ILE A 1 87 ? 25.204 14.992 -24.423 1.00 69.88 87 ILE A O 1
ATOM 693 N N . LYS A 1 88 ? 26.930 14.749 -22.994 1.00 67.06 88 LYS A N 1
ATOM 694 C CA . LYS A 1 88 ? 27.881 14.318 -24.016 1.00 67.06 88 LYS A CA 1
ATOM 695 C C . LYS A 1 88 ? 27.871 12.801 -24.074 1.00 67.06 88 LYS A C 1
ATOM 697 O O . LYS A 1 88 ? 28.321 12.129 -23.145 1.00 67.06 88 LYS A O 1
ATOM 702 N N . VAL A 1 89 ? 27.328 12.283 -25.162 1.00 69.00 89 VAL A N 1
ATOM 703 C CA . VAL A 1 89 ? 27.241 10.862 -25.466 1.00 69.00 89 VAL A CA 1
ATOM 704 C C . VAL A 1 89 ? 28.457 10.479 -26.296 1.00 69.00 89 VAL A C 1
ATOM 706 O O . VAL A 1 89 ? 28.654 11.012 -27.383 1.00 69.00 89 VAL A O 1
ATOM 709 N N . PHE A 1 90 ? 29.293 9.590 -25.770 1.00 63.44 90 PHE A N 1
ATOM 710 C CA . PHE A 1 90 ? 30.507 9.116 -26.423 1.00 63.44 90 PHE A CA 1
ATOM 711 C C . PHE A 1 90 ? 30.285 7.713 -26.970 1.00 63.44 90 PHE A C 1
ATOM 713 O O . PHE A 1 90 ? 30.091 6.762 -26.213 1.00 63.44 90 PHE A O 1
ATOM 720 N N . ASN A 1 91 ? 30.357 7.600 -28.289 1.00 64.69 91 ASN A N 1
ATOM 721 C CA . ASN A 1 91 ? 30.499 6.336 -28.989 1.00 64.69 91 ASN A CA 1
ATOM 722 C C . ASN A 1 91 ? 31.995 6.032 -29.212 1.00 64.69 91 ASN A C 1
ATOM 724 O O . ASN A 1 91 ? 32.838 6.919 -29.075 1.00 64.69 91 ASN A O 1
ATOM 728 N N . ASP A 1 92 ? 32.323 4.804 -29.614 1.00 59.66 92 ASP A N 1
ATOM 729 C CA . ASP A 1 92 ? 33.680 4.305 -29.879 1.00 59.66 92 ASP A CA 1
ATOM 730 C C . ASP A 1 92 ? 34.514 5.234 -30.792 1.00 59.66 92 ASP A C 1
ATOM 732 O O . ASP A 1 92 ? 35.745 5.200 -30.756 1.00 59.66 92 ASP A O 1
ATOM 736 N N . ARG A 1 93 ? 33.860 6.061 -31.628 1.00 57.59 93 ARG A N 1
ATOM 737 C CA . ARG A 1 93 ? 34.501 6.934 -32.632 1.00 57.59 93 ARG A CA 1
ATOM 738 C C . ARG A 1 93 ? 34.040 8.396 -32.630 1.00 57.59 93 ARG A C 1
ATOM 740 O O . ARG A 1 93 ? 34.745 9.241 -33.179 1.00 57.59 93 ARG A O 1
ATOM 747 N N . THR A 1 94 ? 32.889 8.714 -32.040 1.00 61.22 94 THR A N 1
ATOM 748 C CA . THR A 1 94 ? 32.214 10.017 -32.190 1.00 61.22 94 THR A CA 1
ATOM 749 C C . THR A 1 94 ? 31.577 10.480 -30.881 1.00 61.22 94 THR A C 1
ATOM 751 O O . THR A 1 94 ? 31.223 9.670 -30.025 1.00 61.22 94 THR A O 1
ATOM 754 N N . SER A 1 95 ? 31.454 11.799 -30.696 1.00 69.00 95 SER A N 1
ATOM 755 C CA . SER A 1 95 ? 30.729 12.383 -29.563 1.00 69.00 95 SER A CA 1
ATOM 756 C C . SER A 1 95 ? 29.528 13.190 -30.042 1.00 69.00 95 SER A C 1
ATOM 758 O O . SER A 1 95 ? 29.626 13.993 -30.969 1.00 69.00 95 SER A O 1
ATOM 760 N N . PHE A 1 96 ? 28.388 12.968 -29.395 1.00 67.44 96 PHE A N 1
ATOM 761 C CA . PHE A 1 96 ? 27.121 13.622 -29.684 1.00 67.44 96 PHE A CA 1
ATOM 762 C C . PHE A 1 96 ? 26.670 14.406 -28.456 1.00 67.44 96 PHE A C 1
ATOM 764 O O . PHE A 1 96 ? 26.728 13.912 -27.332 1.00 67.44 96 PHE A O 1
ATOM 771 N N . ASN A 1 97 ? 26.217 15.637 -28.664 1.00 70.56 97 ASN A N 1
ATOM 772 C CA . ASN A 1 97 ? 25.737 16.489 -27.584 1.00 70.56 97 ASN A CA 1
ATOM 773 C C . ASN A 1 97 ? 24.214 16.524 -27.620 1.00 70.56 97 ASN A C 1
ATOM 775 O O . ASN A 1 97 ? 23.635 17.045 -28.572 1.00 70.56 97 ASN A O 1
ATOM 779 N N . PHE A 1 98 ? 23.582 16.028 -26.563 1.00 71.56 98 PHE A N 1
ATOM 780 C CA . PHE A 1 98 ? 22.136 16.079 -26.400 1.00 71.56 98 PHE A CA 1
ATOM 781 C C . PHE A 1 98 ? 21.776 16.976 -25.228 1.00 71.56 98 PHE A C 1
ATOM 783 O O . PHE A 1 98 ? 22.365 16.872 -24.156 1.00 71.56 98 PHE A O 1
ATOM 790 N N . LYS A 1 99 ? 20.776 17.836 -25.401 1.00 68.06 99 LYS A N 1
ATOM 791 C CA . LYS A 1 99 ? 20.138 18.507 -24.265 1.00 68.06 99 LYS A CA 1
ATOM 792 C C . LYS A 1 99 ? 18.971 17.655 -23.807 1.00 68.06 99 LYS A C 1
ATOM 794 O O . LYS A 1 99 ? 18.095 17.334 -24.608 1.00 68.06 99 LYS A O 1
ATOM 799 N N . TYR A 1 100 ? 18.926 17.265 -22.540 1.00 69.75 100 TYR A N 1
ATOM 800 C CA . TYR A 1 100 ? 17.752 16.527 -22.085 1.00 69.75 100 TYR A CA 1
ATOM 801 C C . TYR A 1 100 ? 16.605 17.490 -21.755 1.00 69.75 100 TYR A C 1
ATOM 803 O O . TYR A 1 100 ? 16.811 18.584 -21.227 1.00 69.75 100 TYR A O 1
ATOM 811 N N . THR A 1 101 ? 15.390 17.078 -22.107 1.00 58.22 101 THR A N 1
ATOM 812 C CA . THR A 1 101 ? 14.185 17.913 -21.993 1.00 58.22 101 THR A CA 1
ATOM 813 C C . THR A 1 101 ? 13.522 17.746 -20.632 1.00 58.22 101 THR A C 1
ATOM 815 O O . THR A 1 101 ? 13.029 18.710 -20.057 1.00 58.22 101 THR A O 1
ATOM 818 N N . LYS A 1 102 ? 13.472 16.510 -20.118 1.00 64.69 102 LYS A N 1
ATOM 819 C CA . LYS A 1 102 ? 12.782 16.187 -18.868 1.00 64.69 102 LYS A CA 1
ATOM 820 C C . LYS A 1 102 ? 13.236 14.844 -18.302 1.00 64.69 102 LYS A C 1
ATOM 822 O O . LYS A 1 102 ? 13.647 13.957 -19.051 1.00 64.69 102 LYS A O 1
ATOM 827 N N . ILE A 1 103 ? 13.120 14.716 -16.983 1.00 65.25 103 ILE A N 1
ATOM 828 C CA . ILE A 1 103 ? 13.293 13.467 -16.239 1.00 65.25 103 ILE A CA 1
ATOM 829 C C . ILE A 1 103 ? 11.907 12.882 -15.985 1.00 65.25 103 ILE A C 1
ATOM 831 O O . ILE A 1 103 ? 11.054 13.551 -15.395 1.00 65.25 103 ILE A O 1
ATOM 835 N N . THR A 1 104 ? 11.678 11.648 -16.425 1.00 66.19 104 THR A N 1
ATOM 836 C CA . THR A 1 104 ? 10.402 10.950 -16.212 1.00 66.19 104 THR A CA 1
ATOM 837 C C . THR A 1 104 ? 10.443 10.036 -14.990 1.00 66.19 104 THR A C 1
ATOM 839 O O . THR A 1 104 ? 11.488 9.849 -14.364 1.00 66.19 104 THR A O 1
ATOM 842 N N . ASN A 1 105 ? 9.295 9.438 -14.650 1.00 68.06 105 ASN A N 1
ATOM 843 C CA . ASN A 1 105 ? 9.243 8.401 -13.622 1.00 68.06 105 ASN A CA 1
ATOM 844 C C . ASN A 1 105 ? 10.213 7.253 -13.972 1.00 68.06 105 ASN A C 1
ATOM 846 O O . ASN A 1 105 ? 10.298 6.867 -15.142 1.00 68.06 105 ASN A O 1
ATOM 850 N N . PRO A 1 106 ? 10.930 6.706 -12.979 1.00 68.81 106 PRO A N 1
ATOM 851 C CA . PRO A 1 106 ? 11.875 5.618 -13.190 1.00 68.81 106 PRO A CA 1
ATOM 852 C C . PRO A 1 106 ? 11.187 4.318 -13.616 1.00 68.81 106 PRO A C 1
ATOM 854 O O . PRO A 1 106 ? 10.094 3.979 -13.152 1.00 68.81 106 PRO A O 1
ATOM 857 N N . LEU A 1 107 ? 11.870 3.556 -14.468 1.00 72.81 107 LEU A N 1
ATOM 858 C CA . LEU A 1 107 ? 11.437 2.230 -14.904 1.00 72.81 107 LEU A CA 1
ATOM 859 C C . LEU A 1 107 ? 12.032 1.172 -13.971 1.00 72.81 107 LEU A C 1
ATOM 861 O O . LEU A 1 107 ? 13.080 0.596 -14.239 1.00 72.81 107 LEU A O 1
ATOM 865 N N . TYR A 1 108 ? 11.341 0.903 -12.862 1.00 68.75 108 TYR A N 1
ATOM 866 C CA . TYR A 1 108 ? 11.800 -0.038 -11.827 1.00 68.75 108 TYR A CA 1
ATOM 867 C C . TYR A 1 108 ? 11.866 -1.509 -12.262 1.00 68.75 108 TYR A C 1
ATOM 869 O O . TYR A 1 108 ? 12.424 -2.335 -11.549 1.00 68.75 108 TYR A O 1
ATOM 877 N N . PHE A 1 109 ? 11.238 -1.851 -13.383 1.00 70.00 109 PHE A N 1
ATOM 878 C CA . PHE A 1 109 ? 11.075 -3.227 -13.857 1.00 70.00 109 PHE A CA 1
ATOM 879 C C . PHE A 1 109 ? 11.980 -3.572 -15.044 1.00 70.00 109 PHE A C 1
ATOM 881 O O . PHE A 1 109 ? 11.911 -4.683 -15.565 1.00 70.00 109 PHE A O 1
ATOM 888 N N . ILE A 1 110 ? 12.799 -2.624 -15.500 1.00 72.31 110 ILE A N 1
ATOM 889 C CA . ILE A 1 110 ? 13.820 -2.866 -16.516 1.00 72.31 110 ILE A CA 1
ATOM 890 C C . ILE A 1 110 ? 15.165 -2.801 -15.816 1.00 72.31 110 ILE A C 1
ATOM 892 O O . ILE A 1 110 ? 15.396 -1.906 -15.010 1.00 72.31 110 ILE A O 1
ATOM 896 N N . THR A 1 111 ? 16.051 -3.726 -16.150 1.00 70.19 111 THR A N 1
ATOM 897 C CA . THR A 1 111 ? 17.450 -3.680 -15.746 1.00 70.19 111 THR A CA 1
ATOM 898 C C . THR A 1 111 ? 18.299 -3.834 -16.999 1.00 70.19 111 THR A C 1
ATOM 900 O O . THR A 1 111 ? 18.046 -4.697 -17.845 1.00 70.19 111 THR A O 1
ATOM 903 N N . ILE A 1 112 ? 19.271 -2.941 -17.159 1.00 73.12 112 ILE A N 1
ATOM 904 C CA . ILE A 1 112 ? 20.212 -2.972 -18.277 1.00 73.12 112 ILE A CA 1
ATOM 905 C C . ILE A 1 112 ? 21.607 -3.150 -17.681 1.00 73.12 112 ILE A C 1
ATOM 907 O O . ILE A 1 112 ? 22.003 -2.330 -16.850 1.00 73.12 112 ILE A O 1
ATOM 911 N N . PRO A 1 113 ? 22.356 -4.200 -18.067 1.00 68.12 113 PRO A N 1
ATOM 912 C CA . PRO A 1 113 ? 23.677 -4.455 -17.512 1.00 68.12 113 PRO A CA 1
ATOM 913 C C . PRO A 1 113 ? 24.581 -3.228 -17.610 1.00 68.12 113 PRO A C 1
ATOM 915 O O . PRO A 1 113 ? 24.709 -2.630 -18.676 1.00 68.12 113 PRO A O 1
ATOM 918 N N . ASN A 1 114 ? 25.220 -2.876 -16.495 1.00 67.88 114 ASN A N 1
ATOM 919 C CA . ASN A 1 114 ? 26.148 -1.751 -16.378 1.00 67.88 114 ASN A CA 1
ATOM 920 C C . ASN A 1 114 ? 25.575 -0.369 -16.737 1.00 67.88 114 ASN A C 1
ATOM 922 O O . ASN A 1 114 ? 26.370 0.561 -16.821 1.00 67.88 114 ASN A O 1
ATOM 926 N N . CYS A 1 115 ? 24.257 -0.197 -16.898 1.00 70.81 115 CYS A N 1
ATOM 927 C CA . CYS A 1 115 ? 23.615 1.086 -17.199 1.00 70.81 115 CYS A CA 1
ATOM 928 C C . CYS A 1 115 ? 22.638 1.495 -16.098 1.00 70.81 115 CYS A C 1
ATOM 930 O O . CYS A 1 115 ? 21.838 0.692 -15.629 1.00 70.81 115 CYS A O 1
ATOM 932 N N . THR A 1 116 ? 22.659 2.774 -15.731 1.00 71.56 116 THR A N 1
ATOM 933 C CA . THR A 1 116 ? 21.769 3.334 -14.697 1.00 71.56 116 THR A CA 1
ATOM 934 C C . THR A 1 116 ? 20.680 4.237 -15.271 1.00 71.56 116 THR A C 1
ATOM 936 O O . THR A 1 116 ? 19.726 4.588 -14.578 1.00 71.56 116 THR A O 1
ATOM 939 N N . LEU A 1 117 ? 20.805 4.627 -16.541 1.00 76.94 117 LEU A N 1
ATOM 940 C CA . LEU A 1 117 ? 19.910 5.566 -17.210 1.00 76.94 117 LEU A CA 1
ATOM 941 C C . LEU A 1 117 ? 19.574 5.059 -18.616 1.00 76.94 117 LEU A C 1
ATOM 943 O O . LEU A 1 117 ? 20.416 4.467 -19.289 1.00 76.94 117 LEU A O 1
ATOM 947 N N . LEU A 1 118 ? 18.351 5.328 -19.062 1.00 82.44 118 LEU A N 1
ATOM 948 C CA . LEU A 1 118 ? 17.883 5.121 -20.427 1.00 82.44 118 LEU A CA 1
ATOM 949 C C . LEU A 1 118 ? 17.635 6.492 -21.065 1.00 82.44 118 LEU A C 1
ATOM 951 O O . LEU A 1 118 ? 16.842 7.281 -20.555 1.00 82.44 118 LEU A O 1
ATOM 955 N N . LEU A 1 119 ? 18.308 6.776 -22.174 1.00 84.69 119 LEU A N 1
ATOM 956 C CA . LEU A 1 119 ? 18.121 7.978 -22.974 1.00 84.69 119 LEU A CA 1
ATOM 957 C C . LEU A 1 119 ? 17.279 7.643 -24.205 1.00 84.69 119 LEU A C 1
ATOM 959 O O . LEU A 1 119 ? 17.664 6.809 -25.026 1.00 84.69 119 LEU A O 1
ATOM 963 N N . ILE A 1 120 ? 16.142 8.320 -24.334 1.00 84.75 120 ILE A N 1
ATOM 964 C CA . ILE A 1 120 ? 15.282 8.238 -25.514 1.00 84.75 120 ILE A CA 1
ATOM 965 C C . ILE A 1 120 ? 15.580 9.433 -26.412 1.00 84.75 120 ILE A C 1
ATOM 967 O O . ILE A 1 120 ? 15.412 10.579 -25.986 1.00 84.75 120 ILE A O 1
ATOM 971 N N . VAL A 1 121 ? 15.991 9.160 -27.648 1.00 85.81 121 VAL A N 1
ATOM 972 C CA . VAL A 1 121 ? 16.309 10.173 -28.667 1.00 85.81 121 VAL A CA 1
ATOM 973 C C . VAL A 1 121 ? 15.378 10.064 -29.877 1.00 85.81 121 VAL A C 1
ATOM 975 O O . VAL A 1 121 ? 14.607 9.105 -30.006 1.00 85.81 121 VAL A O 1
ATOM 978 N N . SER A 1 122 ? 15.430 11.070 -30.753 1.00 86.31 122 SER A N 1
ATOM 979 C CA . SER A 1 122 ? 14.720 11.045 -32.035 1.00 86.31 122 SER A CA 1
ATOM 980 C C . SER A 1 122 ? 15.234 9.906 -32.931 1.00 86.31 122 SER A C 1
ATOM 982 O O . SER A 1 122 ? 16.361 9.440 -32.765 1.00 86.31 122 SER A O 1
ATOM 984 N N . GLU A 1 123 ? 14.418 9.439 -33.881 1.00 85.81 123 GLU A N 1
ATOM 985 C CA . GLU A 1 123 ? 14.826 8.361 -34.801 1.00 85.81 123 GLU A CA 1
ATOM 986 C C . GLU A 1 123 ? 16.052 8.763 -35.639 1.00 85.81 123 GLU A C 1
ATOM 988 O O . GLU A 1 123 ? 16.956 7.957 -35.834 1.00 85.81 123 GLU A O 1
ATOM 993 N N . GLU A 1 124 ? 16.116 10.024 -36.077 1.00 84.12 124 GLU A N 1
ATOM 994 C CA . GLU A 1 124 ? 17.259 10.549 -36.832 1.00 84.12 124 GLU A CA 1
ATOM 995 C C . GLU A 1 124 ? 18.552 10.495 -36.012 1.00 84.12 124 GLU A C 1
ATOM 997 O O . GLU A 1 124 ? 19.570 10.006 -36.493 1.00 84.12 124 GLU A O 1
ATOM 1002 N N . ASP A 1 125 ? 18.498 10.955 -34.759 1.00 83.88 125 ASP A N 1
ATOM 1003 C CA . ASP A 1 125 ? 19.663 10.951 -33.873 1.00 83.88 125 ASP A CA 1
ATOM 1004 C C . ASP A 1 125 ? 20.088 9.520 -33.508 1.00 83.88 125 ASP A C 1
ATOM 1006 O O . ASP A 1 125 ? 21.275 9.243 -33.356 1.00 83.88 125 ASP A O 1
ATOM 1010 N N . TYR A 1 126 ? 19.131 8.597 -33.378 1.00 84.94 126 TYR A N 1
ATOM 1011 C CA . TYR A 1 126 ? 19.404 7.184 -33.110 1.00 84.94 126 TYR A CA 1
ATOM 1012 C C . TYR A 1 126 ? 20.174 6.523 -34.260 1.00 84.94 126 TYR A C 1
ATOM 1014 O O . TYR A 1 126 ? 21.198 5.876 -34.032 1.00 84.94 126 TYR A O 1
ATOM 1022 N N . GLU A 1 127 ? 19.703 6.722 -35.492 1.00 84.81 127 GLU A N 1
ATOM 1023 C CA . GLU A 1 127 ? 20.349 6.241 -36.718 1.00 84.81 127 GLU A CA 1
ATOM 1024 C C . GLU A 1 127 ? 21.761 6.821 -36.872 1.00 84.81 127 GLU A C 1
ATOM 1026 O O . GLU A 1 127 ? 22.697 6.102 -37.222 1.00 84.81 127 GLU A O 1
ATOM 1031 N N . ASP A 1 128 ? 21.940 8.110 -36.576 1.00 82.00 128 ASP A N 1
ATOM 1032 C CA . ASP A 1 128 ? 23.249 8.763 -36.644 1.00 82.00 128 ASP A CA 1
ATOM 1033 C C . ASP A 1 128 ? 24.226 8.225 -35.593 1.00 82.00 128 ASP A C 1
ATOM 1035 O O . ASP A 1 128 ? 25.399 8.023 -35.904 1.00 82.00 128 ASP A O 1
ATOM 1039 N N . VAL A 1 129 ? 23.749 7.921 -34.382 1.00 78.44 129 VAL A N 1
ATOM 1040 C CA . VAL A 1 129 ? 24.582 7.308 -33.341 1.00 78.44 129 VAL A CA 1
ATOM 1041 C C . VAL A 1 129 ? 24.990 5.888 -33.738 1.00 78.44 129 VAL A C 1
ATOM 1043 O O . VAL A 1 129 ? 26.170 5.561 -33.633 1.00 78.44 129 VAL A O 1
ATOM 1046 N N . ILE A 1 130 ? 24.062 5.051 -34.219 1.00 80.06 130 ILE A N 1
ATOM 1047 C CA . ILE A 1 130 ? 24.312 3.614 -34.453 1.00 80.06 130 ILE A CA 1
ATOM 1048 C C . ILE A 1 130 ? 25.228 3.324 -35.638 1.00 80.06 130 ILE A C 1
ATOM 1050 O O . ILE A 1 130 ? 25.942 2.322 -35.594 1.00 80.06 130 ILE A O 1
ATOM 1054 N N . LYS A 1 131 ? 25.274 4.183 -36.664 1.00 79.06 131 LYS A N 1
ATOM 1055 C CA . LYS A 1 131 ? 26.171 4.002 -37.827 1.00 79.06 131 LYS A CA 1
ATOM 1056 C C . LYS A 1 131 ? 27.630 3.749 -37.433 1.00 79.06 131 LYS A C 1
ATOM 1058 O O . LYS A 1 131 ? 28.327 3.010 -38.126 1.00 79.06 131 LYS A O 1
ATOM 1063 N N . ASP A 1 132 ? 28.065 4.330 -36.317 1.00 71.25 132 ASP A N 1
ATOM 1064 C CA . ASP A 1 132 ? 29.440 4.247 -35.825 1.00 71.25 132 ASP A CA 1
ATOM 1065 C C . ASP A 1 132 ? 29.642 3.210 -34.698 1.00 71.25 132 ASP A C 1
ATOM 1067 O O . ASP A 1 132 ? 30.775 3.006 -34.258 1.00 71.25 132 ASP A O 1
ATOM 1071 N N . VAL A 1 133 ? 28.571 2.572 -34.199 1.00 72.88 133 VAL A N 1
ATOM 1072 C CA . VAL A 1 133 ? 28.607 1.648 -33.046 1.00 72.88 133 VAL A CA 1
ATOM 1073 C C . VAL A 1 133 ? 29.031 0.238 -33.474 1.00 72.88 133 VAL A C 1
ATOM 1075 O O . VAL A 1 133 ? 28.495 -0.339 -34.420 1.00 72.88 133 VAL A O 1
ATOM 1078 N N . SER A 1 134 ? 29.963 -0.372 -32.732 1.00 72.69 134 SER A N 1
ATOM 1079 C CA . SER A 1 134 ? 30.288 -1.796 -32.888 1.00 72.69 134 SER A CA 1
ATOM 1080 C C . SER A 1 134 ? 29.095 -2.693 -32.508 1.00 72.69 134 SER A C 1
ATOM 1082 O O . SER A 1 134 ? 28.484 -2.459 -31.464 1.00 72.69 134 SER A O 1
ATOM 1084 N N . PRO A 1 135 ? 28.802 -3.788 -33.244 1.00 73.00 135 PRO A N 1
ATOM 1085 C CA . PRO A 1 135 ? 27.708 -4.712 -32.912 1.00 73.00 135 PRO A CA 1
ATOM 1086 C C . PRO A 1 135 ? 27.724 -5.237 -31.467 1.00 73.00 135 PRO A C 1
ATOM 1088 O O . PRO A 1 135 ? 26.678 -5.583 -30.927 1.00 73.00 135 PRO A O 1
ATOM 1091 N N . ASN A 1 136 ? 28.893 -5.260 -30.821 1.00 70.75 136 ASN A N 1
ATOM 1092 C CA . ASN A 1 136 ? 29.061 -5.716 -29.439 1.00 70.75 136 ASN A CA 1
ATOM 1093 C C . ASN A 1 136 ? 28.438 -4.777 -28.391 1.00 70.75 136 ASN A C 1
ATOM 1095 O O . ASN A 1 136 ? 28.227 -5.196 -27.256 1.00 70.75 136 ASN A O 1
ATOM 1099 N N . HIS A 1 137 ? 28.143 -3.528 -28.754 1.00 73.81 137 HIS A N 1
ATOM 1100 C CA . HIS A 1 137 ? 27.472 -2.559 -27.889 1.00 73.81 137 HIS A CA 1
ATOM 1101 C C . HIS A 1 137 ? 25.947 -2.547 -28.089 1.00 73.81 137 HIS A C 1
ATOM 1103 O O . HIS A 1 137 ? 25.248 -1.809 -27.398 1.00 73.81 137 HIS A O 1
ATOM 1109 N N . MET A 1 138 ? 25.409 -3.378 -28.989 1.00 79.00 138 MET A N 1
ATOM 1110 C CA . MET A 1 138 ? 23.968 -3.494 -29.213 1.00 79.00 138 MET A CA 1
ATOM 1111 C C . MET A 1 138 ? 23.353 -4.559 -28.304 1.00 79.00 138 MET A C 1
ATOM 1113 O O . MET A 1 138 ? 23.801 -5.704 -28.249 1.00 79.00 138 MET A O 1
ATOM 1117 N N . GLY A 1 139 ? 22.288 -4.181 -27.603 1.00 78.62 139 GLY A N 1
ATOM 1118 C CA . GLY A 1 139 ? 21.536 -5.039 -26.700 1.00 78.62 139 GLY A CA 1
ATOM 1119 C C . GLY A 1 139 ? 20.063 -5.145 -27.089 1.00 78.62 139 GLY A C 1
ATOM 1120 O O . GLY A 1 139 ? 19.496 -4.276 -27.755 1.00 78.62 139 GLY A O 1
ATOM 1121 N N . LYS A 1 140 ? 19.424 -6.235 -26.650 1.00 83.00 140 LYS A N 1
ATOM 1122 C CA . LYS A 1 140 ? 18.000 -6.494 -26.884 1.00 83.00 140 LYS A CA 1
ATOM 1123 C C . LYS A 1 140 ? 17.324 -7.019 -25.623 1.00 83.00 140 LYS A C 1
ATOM 1125 O O . LYS A 1 140 ? 17.712 -8.063 -25.102 1.00 83.00 140 LYS A O 1
ATOM 1130 N N . ILE A 1 141 ? 16.289 -6.325 -25.154 1.00 81.62 141 ILE A N 1
ATOM 1131 C CA . ILE A 1 141 ? 15.406 -6.801 -24.080 1.00 81.62 141 ILE A CA 1
ATOM 1132 C C . ILE A 1 141 ? 14.175 -7.426 -24.722 1.00 81.62 141 ILE A C 1
ATOM 1134 O O . ILE A 1 141 ? 13.423 -6.737 -25.402 1.00 81.62 141 ILE A O 1
ATOM 1138 N N . ASN A 1 142 ? 13.944 -8.717 -24.482 1.00 84.56 142 ASN A N 1
ATOM 1139 C CA . ASN A 1 142 ? 12.727 -9.395 -24.930 1.00 84.56 142 ASN A CA 1
A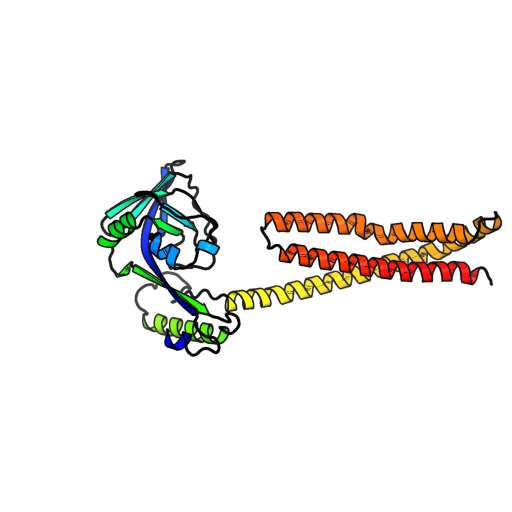TOM 1140 C C . ASN A 1 142 ? 11.642 -9.308 -23.853 1.00 84.56 142 ASN A C 1
ATOM 1142 O O . ASN A 1 142 ? 11.895 -9.571 -22.677 1.00 84.56 142 ASN A O 1
ATOM 1146 N N . MET A 1 143 ? 10.426 -8.975 -24.270 1.00 84.06 143 MET A N 1
ATOM 1147 C CA . MET A 1 143 ? 9.265 -8.768 -23.414 1.00 84.06 143 MET A CA 1
ATOM 1148 C C . MET A 1 143 ? 8.140 -9.706 -23.832 1.00 84.06 143 MET A C 1
ATOM 1150 O O . MET A 1 143 ? 7.706 -9.705 -24.985 1.00 84.06 143 MET A O 1
ATOM 1154 N N . PHE A 1 144 ? 7.631 -10.470 -22.870 1.00 85.88 144 PHE A N 1
ATOM 1155 C CA . PHE A 1 144 ? 6.592 -11.469 -23.095 1.00 85.88 144 PHE A CA 1
ATOM 1156 C C . PHE A 1 144 ? 5.328 -11.103 -22.323 1.00 85.88 144 PHE A C 1
ATOM 1158 O O . PHE A 1 144 ? 5.362 -10.922 -21.105 1.00 85.88 144 PHE A O 1
ATOM 1165 N N . LYS A 1 145 ? 4.196 -11.025 -23.025 1.00 85.06 145 LYS A N 1
ATOM 1166 C CA . LYS A 1 145 ? 2.876 -10.796 -22.428 1.00 85.06 145 LYS A CA 1
ATOM 1167 C C . LYS A 1 145 ? 2.071 -12.084 -22.466 1.00 85.06 145 LYS A C 1
ATOM 1169 O O . LYS A 1 145 ? 1.836 -12.632 -23.539 1.00 85.06 145 LYS A O 1
ATOM 1174 N N . PHE A 1 146 ? 1.602 -12.536 -21.311 1.00 86.19 146 PHE A N 1
ATOM 1175 C CA . PHE A 1 146 ? 0.793 -13.749 -21.171 1.00 86.19 146 PHE A CA 1
ATOM 1176 C C . PHE A 1 146 ? -0.660 -13.406 -20.839 1.00 86.19 146 PHE A C 1
ATOM 1178 O O . PHE A 1 146 ? -0.923 -12.385 -20.207 1.00 86.19 146 PHE A O 1
ATOM 1185 N N . HIS A 1 147 ? -1.598 -14.271 -21.237 1.00 84.56 147 HIS A N 1
ATOM 1186 C CA . HIS A 1 147 ? -3.018 -14.095 -20.911 1.00 84.56 147 HIS A CA 1
ATOM 1187 C C . HIS A 1 147 ? -3.274 -14.179 -19.398 1.00 84.56 147 HIS A C 1
ATOM 1189 O O . HIS A 1 147 ? -3.812 -13.248 -18.804 1.00 84.56 147 HIS A O 1
ATOM 1195 N N . HIS A 1 148 ? -2.830 -15.264 -18.758 1.00 86.69 148 HIS A N 1
ATOM 1196 C CA . HIS A 1 148 ? -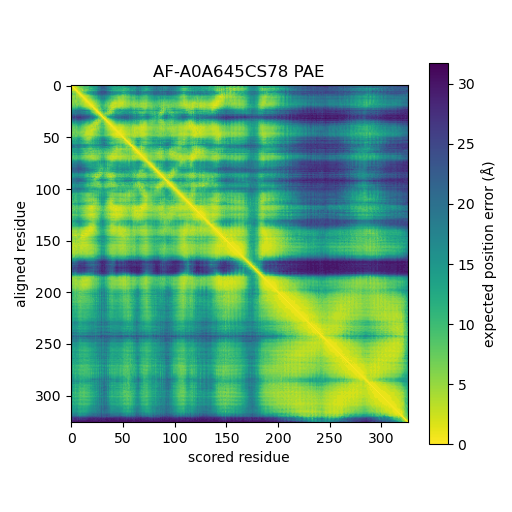2.885 -15.433 -17.308 1.00 86.69 148 HIS A CA 1
ATOM 1197 C C . HIS A 1 148 ? -1.475 -15.361 -16.732 1.00 86.69 148 HIS A C 1
ATOM 1199 O O . HIS A 1 148 ? -0.812 -16.369 -16.514 1.00 86.69 148 HIS A O 1
ATOM 1205 N N . TRP A 1 149 ? -0.999 -14.141 -16.477 1.00 87.06 149 TRP A N 1
ATOM 1206 C CA . TRP A 1 149 ? 0.358 -13.923 -15.964 1.00 87.06 149 TRP A CA 1
ATOM 1207 C C . TRP A 1 149 ? 0.626 -14.629 -14.623 1.00 87.06 149 TRP A C 1
ATOM 1209 O O . TRP A 1 149 ? 1.776 -14.933 -14.322 1.00 87.06 149 TRP A O 1
ATOM 1219 N N . LYS A 1 150 ? -0.411 -14.922 -13.828 1.00 88.12 150 LYS A N 1
ATOM 1220 C CA . LYS A 1 150 ? -0.275 -15.630 -12.545 1.00 88.12 150 LYS A CA 1
ATOM 1221 C C . LYS A 1 150 ? 0.162 -17.088 -12.698 1.00 88.12 150 LYS A C 1
ATOM 1223 O O . LYS A 1 150 ? 0.831 -17.598 -11.812 1.00 88.12 150 LYS A O 1
ATOM 1228 N N . ASP A 1 151 ? -0.131 -17.704 -13.839 1.00 88.75 151 ASP A N 1
ATOM 1229 C CA . ASP A 1 151 ? 0.192 -19.108 -14.117 1.00 88.75 151 ASP A CA 1
ATOM 1230 C C . ASP A 1 151 ? 1.551 -19.256 -14.827 1.00 88.75 151 ASP A C 1
ATOM 1232 O O . ASP A 1 151 ? 1.872 -20.301 -15.386 1.00 88.75 151 ASP A O 1
ATOM 1236 N N . THR A 1 152 ? 2.367 -18.195 -14.843 1.00 89.75 152 THR A N 1
ATOM 1237 C CA . THR A 1 152 ? 3.663 -18.178 -15.544 1.00 89.75 152 THR A CA 1
ATOM 1238 C C . THR A 1 152 ? 4.838 -18.629 -14.683 1.00 89.75 152 THR A C 1
ATOM 1240 O O . THR A 1 152 ? 5.961 -18.637 -15.175 1.00 89.75 152 THR A O 1
ATOM 1243 N N . GLU A 1 153 ? 4.610 -19.011 -13.423 1.00 88.44 153 GLU A N 1
ATOM 1244 C CA . GLU A 1 153 ? 5.675 -19.339 -12.466 1.00 88.44 153 GLU A CA 1
ATOM 1245 C C . GLU A 1 153 ? 6.640 -20.399 -13.016 1.00 88.44 153 GLU A C 1
ATOM 1247 O O . GLU A 1 153 ? 7.832 -20.127 -13.161 1.00 88.44 153 GLU A O 1
ATOM 1252 N N . GLU A 1 154 ? 6.112 -21.537 -13.474 1.00 88.00 154 GLU A N 1
ATOM 1253 C CA . GLU A 1 154 ? 6.927 -22.612 -14.050 1.00 88.00 154 GLU A CA 1
ATOM 1254 C C . GLU A 1 154 ? 7.686 -22.158 -15.310 1.00 88.00 154 GLU A C 1
ATOM 1256 O O . GLU A 1 154 ? 8.867 -22.458 -15.486 1.00 88.00 154 GLU A O 1
ATOM 1261 N N . VAL A 1 155 ? 7.032 -21.395 -16.193 1.00 88.25 155 VAL A N 1
ATOM 1262 C CA . VAL A 1 155 ? 7.653 -20.880 -17.425 1.00 88.25 155 VAL A CA 1
ATOM 1263 C C . VAL A 1 155 ? 8.825 -19.963 -17.093 1.00 88.25 155 VAL A C 1
ATOM 1265 O O . VAL A 1 155 ? 9.891 -20.080 -17.696 1.00 88.25 155 VAL A O 1
ATOM 1268 N N . VAL A 1 156 ? 8.636 -19.063 -16.129 1.00 88.50 156 VAL A N 1
ATOM 1269 C CA . VAL A 1 156 ? 9.649 -18.103 -15.684 1.00 88.50 156 VAL A CA 1
ATOM 1270 C C . VAL A 1 156 ? 10.816 -18.827 -15.015 1.00 88.50 156 VAL A C 1
ATOM 1272 O O . VAL A 1 156 ? 11.964 -18.446 -15.236 1.00 88.50 156 VAL A O 1
ATOM 1275 N N . ASP A 1 157 ? 10.558 -19.877 -14.237 1.00 87.50 157 ASP A N 1
ATOM 1276 C CA . ASP A 1 157 ? 11.607 -20.696 -13.625 1.00 87.50 157 ASP A CA 1
ATOM 1277 C C . ASP A 1 157 ? 12.423 -21.452 -14.671 1.00 87.50 157 ASP A C 1
ATOM 1279 O O . ASP A 1 157 ? 13.654 -21.373 -14.664 1.00 87.50 157 ASP A O 1
ATOM 1283 N N . ARG A 1 158 ? 11.763 -22.101 -15.638 1.00 87.06 158 ARG A N 1
ATOM 1284 C CA . ARG A 1 158 ? 12.451 -22.763 -16.758 1.00 87.06 158 ARG A CA 1
ATOM 1285 C C . ARG A 1 158 ? 13.263 -21.771 -17.589 1.00 87.06 158 ARG A C 1
ATOM 1287 O O . ARG A 1 158 ? 14.379 -22.089 -17.994 1.00 87.06 158 ARG A O 1
ATOM 1294 N N . LEU A 1 159 ? 12.737 -20.567 -17.824 1.00 86.25 159 LEU A N 1
ATOM 1295 C CA . LEU A 1 159 ? 13.432 -19.523 -18.579 1.00 86.25 159 LEU A CA 1
ATOM 1296 C C . LEU A 1 159 ? 14.650 -18.993 -17.810 1.00 86.25 159 LEU A C 1
ATOM 1298 O O . LEU A 1 159 ? 15.715 -18.843 -18.405 1.00 86.25 159 LEU A O 1
ATOM 1302 N N . GLN A 1 160 ? 14.536 -18.794 -16.493 1.00 85.00 160 GLN A N 1
ATOM 1303 C CA . GLN A 1 160 ? 15.669 -18.403 -15.650 1.00 85.00 160 GLN A CA 1
ATOM 1304 C C . GLN A 1 160 ? 16.757 -19.475 -15.612 1.00 85.00 160 GLN A C 1
ATOM 1306 O O . GLN A 1 160 ? 17.934 -19.151 -15.754 1.00 85.00 160 GLN A O 1
ATOM 1311 N N . LEU A 1 161 ? 16.380 -20.748 -15.478 1.00 83.69 161 LEU A N 1
ATOM 1312 C CA . LEU A 1 161 ? 17.328 -21.861 -15.522 1.00 83.69 161 LEU A CA 1
ATOM 1313 C C . LEU A 1 161 ? 18.031 -21.950 -16.882 1.00 83.69 161 LEU A C 1
ATOM 1315 O O . LEU A 1 161 ? 19.252 -22.082 -16.932 1.00 83.69 161 LEU A O 1
ATOM 1319 N N . ALA A 1 162 ? 17.285 -21.820 -17.981 1.00 83.81 162 ALA A N 1
ATOM 1320 C CA . ALA A 1 162 ? 17.849 -21.847 -19.327 1.00 83.81 162 ALA A CA 1
ATOM 1321 C C . ALA A 1 162 ? 18.820 -20.681 -19.579 1.00 83.81 162 ALA A C 1
ATOM 1323 O O . ALA A 1 162 ? 19.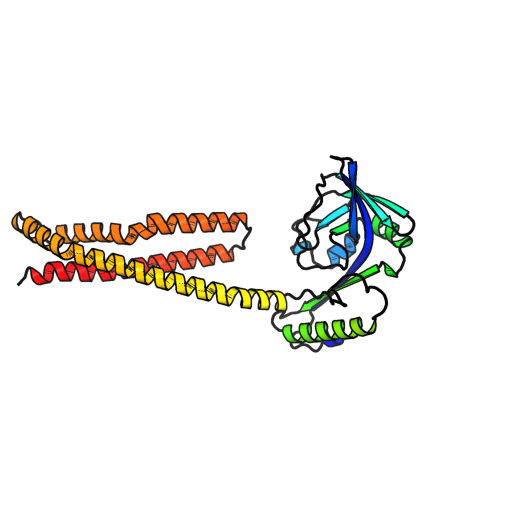897 -20.899 -20.134 1.00 83.81 162 ALA A O 1
ATOM 1324 N N . LEU A 1 163 ? 18.478 -19.459 -19.148 1.00 80.31 163 LEU A N 1
ATOM 1325 C CA . LEU A 1 163 ? 19.376 -18.307 -19.274 1.00 80.31 163 LEU A CA 1
ATOM 1326 C C . LEU A 1 163 ? 20.635 -18.468 -18.422 1.00 80.31 163 LEU A C 1
ATOM 1328 O O . LEU A 1 163 ? 21.734 -18.220 -18.910 1.00 80.31 163 LEU A O 1
ATOM 1332 N N . ARG A 1 164 ? 20.491 -18.929 -17.176 1.00 77.44 164 ARG A N 1
ATOM 1333 C CA . ARG A 1 164 ? 21.626 -19.168 -16.282 1.00 77.44 164 ARG A CA 1
ATOM 1334 C C . ARG A 1 164 ? 22.599 -20.198 -16.862 1.00 77.44 164 ARG A C 1
ATOM 1336 O O . ARG A 1 164 ? 23.800 -19.950 -16.859 1.00 77.44 164 ARG A O 1
ATOM 1343 N N . ASN A 1 165 ? 22.084 -21.306 -17.396 1.00 78.38 165 ASN A N 1
ATOM 1344 C CA . ASN A 1 165 ? 22.900 -22.365 -17.996 1.00 78.38 165 ASN A CA 1
ATOM 1345 C C . ASN A 1 165 ? 23.599 -21.911 -19.287 1.00 78.38 165 ASN A C 1
ATOM 1347 O O . ASN A 1 165 ? 24.752 -22.263 -19.526 1.00 78.38 165 ASN A O 1
ATOM 1351 N N . ASN A 1 166 ? 22.924 -21.115 -20.120 1.00 75.00 166 ASN A N 1
ATOM 1352 C CA . ASN A 1 166 ? 23.553 -20.551 -21.313 1.00 75.00 166 ASN A CA 1
ATOM 1353 C C . ASN A 1 166 ? 24.673 -19.572 -20.941 1.00 75.00 166 ASN A C 1
ATOM 1355 O O . ASN A 1 166 ? 25.763 -19.656 -21.502 1.00 75.00 166 ASN A O 1
ATOM 1359 N N . ASN A 1 167 ? 24.436 -18.701 -19.958 1.00 67.81 167 ASN A N 1
ATOM 1360 C CA . ASN A 1 167 ? 25.413 -17.701 -19.533 1.00 67.81 167 ASN A CA 1
ATOM 1361 C C . ASN A 1 167 ? 26.639 -18.323 -18.841 1.00 67.81 167 ASN A C 1
ATOM 1363 O O . ASN A 1 167 ? 27.749 -17.813 -19.007 1.00 67.81 167 ASN A O 1
ATOM 1367 N N . SER A 1 168 ? 26.485 -19.439 -18.114 1.00 63.00 168 SER A N 1
ATOM 1368 C CA . SER A 1 168 ? 27.621 -20.158 -17.513 1.00 63.00 168 SER A CA 1
ATOM 1369 C C . SER A 1 168 ? 28.565 -20.780 -18.546 1.00 63.00 168 SER A C 1
ATOM 1371 O O . SER A 1 168 ? 29.747 -20.973 -18.262 1.00 63.00 168 SER A O 1
ATOM 1373 N N . ASN A 1 169 ? 28.085 -21.053 -19.761 1.00 59.12 169 ASN A N 1
ATOM 1374 C CA . ASN A 1 169 ? 28.908 -21.625 -20.830 1.00 59.12 169 ASN A CA 1
ATOM 1375 C C . ASN A 1 169 ? 29.752 -20.566 -21.571 1.00 59.12 169 ASN A C 1
ATOM 1377 O O . ASN A 1 169 ? 30.670 -20.920 -22.302 1.00 59.12 169 ASN A O 1
ATOM 1381 N N . THR A 1 170 ? 29.487 -19.275 -21.350 1.00 57.19 170 THR A N 1
ATOM 1382 C CA . THR A 1 170 ? 30.211 -18.121 -21.929 1.00 57.19 170 THR A CA 1
ATOM 1383 C C . THR A 1 170 ? 31.306 -17.554 -21.012 1.00 57.19 170 THR A C 1
ATOM 1385 O O . THR A 1 170 ? 31.705 -16.398 -21.140 1.00 57.19 170 THR A O 1
ATOM 1388 N N . THR A 1 171 ? 31.811 -18.354 -20.067 1.00 51.09 171 THR A N 1
ATOM 1389 C CA . THR A 1 171 ? 32.781 -17.921 -19.048 1.00 51.09 171 THR A CA 1
ATOM 1390 C C . THR A 1 171 ? 34.174 -17.670 -19.635 1.00 51.09 171 THR A C 1
ATOM 1392 O O . THR A 1 171 ? 35.051 -18.506 -19.494 1.00 51.09 171 THR A O 1
ATOM 1395 N N . HIS A 1 172 ? 34.387 -16.511 -20.259 1.00 50.91 172 HIS A N 1
ATOM 1396 C CA . HIS A 1 172 ? 35.672 -15.806 -20.325 1.00 50.91 172 HIS A CA 1
ATOM 1397 C C . HIS A 1 172 ? 35.410 -14.3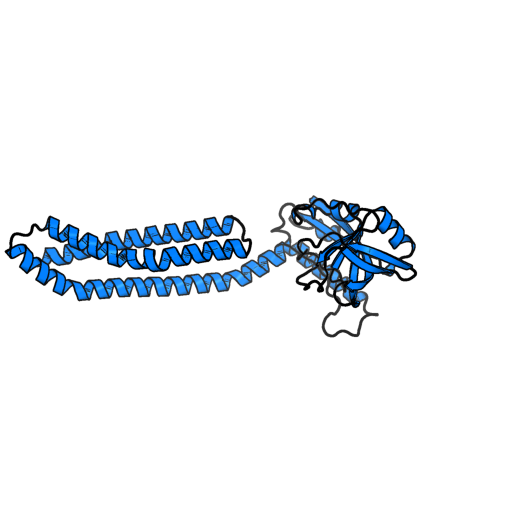56 -20.762 1.00 50.91 172 HIS A C 1
ATOM 1399 O O . HIS A 1 172 ? 35.379 -14.119 -21.962 1.00 50.91 172 HIS A O 1
ATOM 1405 N N . GLN A 1 173 ? 35.225 -13.399 -19.832 1.00 45.62 173 GLN A N 1
ATOM 1406 C CA . GLN A 1 173 ? 35.729 -12.015 -20.024 1.00 45.62 173 GLN A CA 1
ATOM 1407 C C . GLN A 1 173 ? 35.509 -10.995 -18.893 1.00 45.62 173 GLN A C 1
ATOM 1409 O O . GLN A 1 173 ? 36.095 -9.922 -18.977 1.00 45.62 173 GLN A O 1
ATOM 1414 N N . TRP A 1 174 ? 34.755 -11.272 -17.824 1.00 43.59 174 TRP A N 1
ATOM 1415 C CA . TRP A 1 174 ? 34.498 -10.247 -16.792 1.00 43.59 174 TRP A CA 1
ATOM 1416 C C . TRP A 1 174 ? 34.689 -10.820 -15.382 1.00 43.59 174 TRP A C 1
ATOM 1418 O O . TRP A 1 174 ? 33.725 -11.149 -14.702 1.00 43.59 174 TRP A O 1
ATOM 1428 N N . VAL A 1 175 ? 35.949 -11.022 -14.973 1.00 40.59 175 VAL A N 1
ATOM 1429 C CA . VAL A 1 175 ? 36.314 -11.661 -13.687 1.00 40.59 175 VAL A CA 1
ATOM 1430 C C . VAL A 1 175 ? 36.461 -10.662 -12.530 1.00 40.59 175 VAL A C 1
ATOM 1432 O O . VAL A 1 175 ? 36.349 -11.060 -11.375 1.00 40.59 175 VAL A O 1
ATOM 1435 N N . ASP A 1 176 ? 36.586 -9.362 -12.789 1.00 39.69 176 ASP A N 1
ATOM 1436 C CA . ASP A 1 176 ? 36.877 -8.395 -11.723 1.00 39.69 176 ASP A CA 1
ATOM 1437 C C . ASP A 1 176 ? 35.667 -7.541 -11.334 1.00 39.69 176 ASP A C 1
ATOM 1439 O O . ASP A 1 176 ? 35.656 -6.320 -11.446 1.00 39.69 176 ASP A O 1
ATOM 1443 N N . SER A 1 177 ? 34.628 -8.193 -10.819 1.00 42.25 177 SER A N 1
ATOM 1444 C CA . SER A 1 177 ? 33.814 -7.600 -9.753 1.00 42.25 177 SER A CA 1
ATOM 1445 C C . SER A 1 177 ? 33.158 -8.713 -8.943 1.00 42.25 177 SER A C 1
ATOM 1447 O O . SER A 1 177 ? 32.455 -9.584 -9.454 1.00 42.25 177 SER A O 1
ATOM 1449 N N . GLN A 1 178 ? 33.465 -8.733 -7.651 1.00 39.59 178 GLN A N 1
ATOM 1450 C CA . GLN A 1 178 ? 32.978 -9.740 -6.725 1.00 39.59 178 GLN A CA 1
ATOM 1451 C C . GLN A 1 178 ? 31.445 -9.890 -6.783 1.00 39.59 178 GLN A C 1
ATOM 1453 O O . GLN A 1 178 ? 30.722 -8.902 -6.714 1.00 39.59 178 GLN A O 1
ATOM 1458 N N . LYS A 1 179 ? 30.973 -11.148 -6.807 1.00 41.34 179 LYS A N 1
ATOM 1459 C CA . LYS A 1 179 ? 29.575 -11.592 -6.594 1.00 41.34 179 LYS A CA 1
ATOM 1460 C C . LYS A 1 179 ? 28.531 -11.379 -7.709 1.00 41.34 179 LYS A C 1
ATOM 1462 O O . LYS A 1 179 ? 27.361 -11.592 -7.424 1.00 41.34 179 LYS A O 1
ATOM 1467 N N . SER A 1 180 ? 28.899 -11.098 -8.960 1.00 40.91 180 SER A N 1
ATOM 1468 C CA . SER A 1 180 ? 27.924 -11.028 -10.075 1.00 40.91 180 SER A CA 1
ATOM 1469 C C . SER A 1 180 ? 28.261 -11.987 -11.227 1.00 40.91 180 SER A C 1
ATOM 1471 O O . SER A 1 180 ? 28.401 -11.602 -12.387 1.00 40.91 180 SER A O 1
ATOM 1473 N N . ASN A 1 181 ? 28.440 -13.275 -10.920 1.00 34.66 181 ASN A N 1
ATOM 1474 C CA . ASN A 1 181 ? 28.633 -14.288 -11.959 1.00 34.66 181 ASN A CA 1
ATOM 1475 C C . ASN A 1 181 ? 27.321 -14.487 -12.739 1.00 34.66 181 ASN A C 1
ATOM 1477 O O . ASN A 1 181 ? 26.459 -15.255 -12.317 1.00 34.66 181 ASN A O 1
ATOM 1481 N N . GLY A 1 182 ? 27.192 -13.818 -13.887 1.00 43.94 182 GLY A N 1
ATOM 1482 C CA . GLY A 1 182 ? 26.238 -14.167 -14.943 1.00 43.94 182 GLY A CA 1
ATOM 1483 C C . GLY A 1 182 ? 24.765 -14.075 -14.549 1.00 43.94 182 GLY A C 1
ATOM 1484 O O . GLY A 1 182 ? 23.983 -14.951 -14.928 1.00 43.94 182 GLY A O 1
ATOM 1485 N N . GLU A 1 183 ? 24.373 -13.049 -13.791 1.00 51.00 183 GLU A N 1
ATOM 1486 C CA . GLU A 1 183 ? 22.967 -12.845 -13.450 1.00 51.00 183 GLU A CA 1
ATOM 1487 C C . GLU A 1 183 ? 22.163 -12.571 -14.725 1.00 51.00 183 GLU A C 1
ATOM 1489 O O . GLU A 1 183 ? 22.218 -11.506 -15.336 1.00 51.00 183 GLU A O 1
ATOM 1494 N N . SER A 1 184 ? 21.416 -13.579 -15.170 1.00 57.59 184 SER A N 1
ATOM 1495 C CA . SER A 1 184 ? 20.381 -13.387 -16.169 1.00 57.59 184 SER A CA 1
ATOM 1496 C C . SER A 1 184 ? 19.303 -12.505 -15.552 1.00 57.59 184 SER A C 1
ATOM 1498 O O . SER A 1 184 ? 18.489 -12.978 -14.751 1.00 57.59 184 SER A O 1
ATOM 1500 N N . TYR A 1 185 ? 19.311 -11.227 -15.904 1.00 65.69 185 TYR A N 1
ATOM 1501 C CA . TYR A 1 185 ? 18.303 -10.293 -15.447 1.00 65.69 185 TYR A CA 1
ATOM 1502 C C . TYR A 1 185 ? 16.958 -10.615 -16.109 1.00 65.69 185 TYR A C 1
ATOM 1504 O O . TYR A 1 185 ? 16.711 -10.279 -17.266 1.00 65.69 185 TYR A O 1
ATOM 1512 N N . ILE A 1 186 ? 16.090 -11.313 -15.378 1.00 77.31 186 ILE A N 1
ATOM 1513 C CA . ILE A 1 186 ? 14.687 -11.502 -15.747 1.00 77.31 186 ILE A CA 1
ATOM 1514 C C . ILE A 1 186 ? 13.852 -10.743 -14.735 1.00 77.31 186 ILE A C 1
ATOM 1516 O O . ILE A 1 186 ? 13.790 -11.117 -13.564 1.00 77.31 186 ILE A O 1
ATOM 1520 N N . PHE A 1 187 ? 13.137 -9.734 -15.213 1.00 80.56 187 PHE A N 1
ATOM 1521 C CA . PHE A 1 187 ? 12.008 -9.202 -14.476 1.00 80.56 187 PHE A CA 1
ATOM 1522 C C . PHE A 1 187 ? 10.774 -10.068 -14.739 1.00 80.56 187 PHE A C 1
ATOM 1524 O O . PHE A 1 187 ? 10.434 -10.358 -15.887 1.00 80.56 187 PHE A O 1
ATOM 1531 N N . SER A 1 188 ? 10.088 -10.484 -13.677 1.00 84.88 188 SER A N 1
ATOM 1532 C CA . SER A 1 188 ? 8.855 -11.256 -13.790 1.00 84.88 188 SER A CA 1
ATOM 1533 C C . SER A 1 188 ? 7.821 -10.790 -12.780 1.00 84.88 188 SER A C 1
ATOM 1535 O O . SER A 1 188 ? 8.054 -10.802 -11.571 1.00 84.88 188 SER A O 1
ATOM 1537 N N . THR A 1 189 ? 6.637 -10.442 -13.285 1.00 85.94 189 THR A N 1
ATOM 1538 C CA . THR A 1 189 ? 5.511 -9.987 -12.465 1.00 85.94 189 THR A CA 1
ATOM 1539 C C . THR A 1 189 ? 5.061 -11.050 -11.461 1.00 85.94 189 THR A C 1
ATOM 1541 O O . THR A 1 189 ? 4.706 -10.697 -10.339 1.00 85.94 189 THR A O 1
ATOM 1544 N N . ILE A 1 190 ? 5.100 -12.343 -11.816 1.00 88.56 190 ILE A N 1
ATOM 1545 C CA . ILE A 1 190 ? 4.718 -13.423 -10.890 1.00 88.56 190 ILE A CA 1
ATOM 1546 C C . ILE A 1 190 ? 5.728 -13.594 -9.757 1.00 88.56 190 ILE A C 1
ATOM 1548 O O . ILE A 1 190 ? 5.318 -13.735 -8.607 1.00 88.56 190 ILE A O 1
ATOM 1552 N N . LYS A 1 191 ? 7.030 -13.473 -10.041 1.00 86.94 191 LYS A N 1
ATOM 1553 C CA . LYS A 1 191 ? 8.067 -13.531 -9.002 1.00 86.94 191 LYS A CA 1
ATOM 1554 C C . LYS A 1 191 ? 7.949 -12.361 -8.040 1.00 86.94 191 LYS A C 1
ATOM 1556 O O . LYS A 1 191 ? 7.839 -12.582 -6.840 1.00 86.94 191 LYS A O 1
ATOM 1561 N N . GLU A 1 192 ? 7.843 -11.143 -8.564 1.00 84.94 192 GLU A N 1
ATOM 1562 C CA . GLU A 1 192 ? 7.607 -9.943 -7.753 1.00 84.94 192 GLU A CA 1
ATOM 1563 C C . GLU A 1 192 ? 6.346 -10.067 -6.891 1.00 84.94 192 GLU A C 1
ATOM 1565 O O . GLU A 1 192 ? 6.360 -9.754 -5.699 1.00 84.94 192 GLU A O 1
ATOM 1570 N N . PHE A 1 193 ? 5.247 -10.556 -7.471 1.00 87.44 193 PHE A N 1
ATOM 1571 C CA . PHE A 1 193 ? 4.004 -10.774 -6.741 1.00 87.44 193 PHE A CA 1
ATOM 1572 C C . PHE A 1 193 ? 4.173 -11.802 -5.616 1.00 87.44 193 PHE A C 1
ATOM 1574 O O . PHE A 1 193 ? 3.761 -11.532 -4.487 1.00 87.44 193 PHE A O 1
ATOM 1581 N N . ASN A 1 194 ? 4.798 -12.950 -5.890 1.00 88.06 194 ASN A N 1
ATOM 1582 C CA . ASN A 1 194 ? 5.011 -14.005 -4.901 1.00 88.06 194 ASN A CA 1
ATOM 1583 C C . ASN A 1 194 ? 5.959 -13.551 -3.785 1.00 88.06 194 ASN A C 1
ATOM 1585 O O . ASN A 1 194 ? 5.637 -13.749 -2.613 1.00 88.06 194 ASN A O 1
ATOM 1589 N N . THR A 1 195 ? 7.051 -12.855 -4.107 1.00 86.44 195 THR A N 1
ATOM 1590 C CA . THR A 1 195 ? 7.966 -12.273 -3.114 1.00 86.44 195 THR A CA 1
ATOM 1591 C C . THR A 1 195 ? 7.253 -11.248 -2.235 1.00 86.44 195 THR A C 1
ATOM 1593 O O . THR A 1 195 ? 7.330 -11.320 -1.008 1.00 86.44 195 THR A O 1
ATOM 1596 N N . ARG A 1 196 ? 6.485 -10.321 -2.823 1.00 84.94 196 ARG A N 1
ATOM 1597 C CA . ARG A 1 196 ? 5.707 -9.331 -2.056 1.00 84.94 196 ARG A CA 1
ATOM 1598 C C . ARG A 1 196 ? 4.634 -9.989 -1.195 1.00 84.94 196 ARG A C 1
ATOM 1600 O O . ARG A 1 196 ? 4.444 -9.583 -0.052 1.00 84.94 196 ARG A O 1
ATOM 1607 N N . LYS A 1 197 ? 3.959 -11.018 -1.712 1.00 86.94 197 LYS A N 1
ATOM 1608 C CA . LYS A 1 197 ? 2.975 -11.808 -0.966 1.00 86.94 197 LYS A CA 1
ATOM 1609 C C . LYS A 1 197 ? 3.629 -12.496 0.232 1.00 86.94 197 LYS A C 1
ATOM 1611 O O . LYS A 1 197 ? 3.121 -12.362 1.338 1.00 86.94 197 LYS A O 1
ATOM 1616 N N . GLN A 1 198 ? 4.756 -13.179 0.038 1.00 86.50 198 GLN A N 1
ATOM 1617 C CA . GLN A 1 198 ? 5.495 -13.851 1.111 1.00 86.50 198 GLN A CA 1
ATOM 1618 C C . GLN A 1 198 ? 5.966 -12.864 2.184 1.00 86.50 198 GLN A C 1
ATOM 1620 O O . GLN A 1 198 ? 5.689 -13.069 3.366 1.00 86.50 198 GLN A O 1
ATOM 1625 N N . ASN A 1 199 ? 6.571 -11.747 1.773 1.00 83.50 199 ASN A N 1
ATOM 1626 C CA . ASN A 1 199 ? 7.012 -10.693 2.690 1.00 83.50 199 ASN A CA 1
ATOM 1627 C C . ASN A 1 199 ? 5.831 -10.058 3.445 1.00 83.50 199 ASN A C 1
ATOM 1629 O O . ASN A 1 199 ? 5.937 -9.729 4.627 1.00 83.50 199 ASN A O 1
ATOM 1633 N N . GLY A 1 200 ? 4.682 -9.912 2.780 1.00 86.19 200 GLY A N 1
ATOM 1634 C CA . GLY A 1 200 ? 3.467 -9.349 3.362 1.00 86.19 200 GLY A CA 1
ATOM 1635 C C . GLY A 1 200 ? 2.770 -10.264 4.371 1.00 86.19 200 GLY A C 1
ATOM 1636 O O . GLY A 1 200 ? 2.156 -9.757 5.307 1.00 86.19 200 GLY A O 1
ATOM 1637 N N . ILE A 1 201 ? 2.870 -11.593 4.234 1.00 90.56 201 ILE A N 1
ATOM 1638 C CA . ILE A 1 201 ? 2.164 -12.549 5.109 1.00 90.56 201 ILE A CA 1
ATOM 1639 C C . ILE A 1 201 ? 2.581 -12.387 6.575 1.00 90.56 201 ILE A C 1
ATOM 1641 O O . ILE A 1 201 ? 1.712 -12.283 7.441 1.00 90.56 201 ILE A O 1
ATOM 1645 N N . LEU A 1 202 ? 3.886 -12.321 6.861 1.00 89.75 202 LEU A N 1
ATOM 1646 C CA . LEU A 1 202 ? 4.384 -12.171 8.235 1.00 89.75 202 LEU A CA 1
ATOM 1647 C C . LEU A 1 202 ? 3.967 -10.830 8.846 1.00 89.75 202 LEU A C 1
ATOM 1649 O O . LEU A 1 202 ? 3.508 -10.788 9.987 1.00 89.75 202 LEU A O 1
ATOM 1653 N N . SER A 1 203 ? 4.078 -9.750 8.069 1.00 87.94 203 SER A N 1
ATOM 1654 C CA . SER A 1 203 ? 3.671 -8.409 8.501 1.00 87.94 203 SER A CA 1
ATOM 1655 C C . SER A 1 203 ? 2.175 -8.355 8.820 1.00 87.94 203 SER A C 1
ATOM 1657 O O . SER A 1 203 ? 1.785 -7.890 9.890 1.00 87.94 203 SER A O 1
ATOM 1659 N N . ASN A 1 204 ? 1.334 -8.920 7.948 1.00 86.56 204 ASN A N 1
ATOM 1660 C CA . ASN A 1 204 ? -0.113 -8.970 8.152 1.00 86.56 204 ASN A CA 1
ATOM 1661 C C . ASN A 1 204 ? -0.497 -9.826 9.364 1.00 86.56 204 ASN A C 1
ATOM 1663 O O . ASN A 1 204 ? -1.374 -9.432 10.134 1.00 86.56 204 ASN A O 1
ATOM 1667 N N . PHE A 1 205 ? 0.162 -10.973 9.558 1.00 90.75 205 PHE A N 1
ATOM 1668 C CA . PHE A 1 205 ? -0.062 -11.822 10.727 1.00 90.75 205 PHE A CA 1
ATOM 1669 C C . PHE A 1 205 ? 0.279 -11.082 12.023 1.00 90.75 205 PHE A C 1
ATOM 1671 O O . PHE A 1 205 ? -0.543 -11.023 12.936 1.00 90.75 205 PHE A O 1
ATOM 1678 N N . LEU A 1 206 ? 1.461 -10.465 12.084 1.00 93.62 206 LEU A N 1
ATOM 1679 C CA . LEU A 1 206 ? 1.912 -9.738 13.264 1.00 93.62 206 LEU A CA 1
ATOM 1680 C C . LEU A 1 206 ? 1.019 -8.524 13.553 1.00 93.62 206 LEU A C 1
ATOM 1682 O O . LEU A 1 206 ? 0.589 -8.336 14.690 1.00 93.62 206 LEU A O 1
ATOM 1686 N N . ALA A 1 207 ? 0.681 -7.738 12.528 1.00 89.50 207 ALA A N 1
ATOM 1687 C CA . ALA A 1 207 ? -0.213 -6.592 12.657 1.00 89.50 207 ALA A CA 1
ATOM 1688 C C . ALA A 1 207 ? -1.604 -7.008 13.165 1.00 89.50 207 ALA A C 1
ATOM 1690 O O . ALA A 1 207 ? -2.136 -6.380 14.083 1.00 89.50 207 ALA A O 1
ATOM 1691 N N . GLY A 1 208 ? -2.175 -8.089 12.622 1.00 90.75 208 GLY A N 1
ATOM 1692 C CA . GLY A 1 208 ? -3.460 -8.632 13.066 1.00 90.75 208 GLY A CA 1
ATOM 1693 C C . GLY A 1 208 ? -3.422 -9.173 14.498 1.00 90.75 208 GLY A C 1
ATOM 1694 O O . GLY A 1 208 ? -4.331 -8.903 15.288 1.00 90.75 208 GLY A O 1
ATOM 1695 N N . PHE A 1 209 ? -2.352 -9.880 14.863 1.00 94.69 209 PHE A N 1
ATOM 1696 C CA . PHE A 1 209 ? -2.166 -10.427 16.206 1.00 94.69 209 PHE A CA 1
ATOM 1697 C C . PHE A 1 209 ? -2.019 -9.322 17.258 1.00 94.69 209 PHE A C 1
ATOM 1699 O O . PHE A 1 209 ? -2.755 -9.303 18.245 1.00 94.69 209 PHE A O 1
ATOM 1706 N N . ILE A 1 210 ? -1.135 -8.351 17.012 1.00 94.19 210 ILE A N 1
ATOM 1707 C CA . ILE A 1 210 ? -0.924 -7.200 17.899 1.00 94.19 210 ILE A CA 1
ATOM 1708 C C . ILE A 1 210 ? -2.222 -6.398 18.053 1.00 94.19 210 ILE A C 1
ATOM 1710 O O . ILE A 1 210 ? -2.622 -6.088 19.175 1.00 94.19 210 ILE A O 1
ATOM 1714 N N . SER A 1 211 ? -2.924 -6.120 16.949 1.00 89.88 211 SER A N 1
ATOM 1715 C CA . SER A 1 211 ? -4.202 -5.396 16.985 1.00 89.88 211 SER A CA 1
ATOM 1716 C C . SER A 1 211 ? -5.244 -6.131 17.831 1.00 89.88 211 SER A C 1
ATOM 1718 O O . SER A 1 211 ? -5.936 -5.506 18.631 1.00 89.88 211 SER A O 1
ATOM 1720 N N . SER A 1 212 ? -5.326 -7.460 17.710 1.00 89.81 212 SER A N 1
ATOM 1721 C CA . SER A 1 212 ? -6.255 -8.282 18.495 1.00 89.81 212 SER A CA 1
ATOM 1722 C C . SER A 1 212 ? -5.928 -8.245 19.990 1.00 89.81 212 SER A C 1
ATOM 1724 O O . SER A 1 212 ? -6.833 -8.085 20.809 1.00 89.81 212 SER A O 1
ATOM 1726 N N . LEU A 1 213 ? -4.645 -8.320 20.362 1.00 94.81 213 LEU A N 1
ATOM 1727 C CA . LEU A 1 213 ? -4.215 -8.221 21.761 1.00 94.81 213 LEU A CA 1
ATOM 1728 C C . LEU A 1 213 ? -4.569 -6.866 22.372 1.00 94.81 213 LEU A C 1
ATOM 1730 O O . LEU A 1 213 ? -5.165 -6.814 23.448 1.00 94.81 213 LEU A O 1
ATOM 1734 N N . PHE A 1 214 ? -4.258 -5.771 21.674 1.00 89.44 214 PHE A N 1
ATOM 1735 C CA . PHE A 1 214 ? -4.616 -4.430 22.134 1.00 89.44 214 PHE A CA 1
ATOM 1736 C C . PHE A 1 214 ? -6.130 -4.234 22.209 1.00 89.44 214 PHE A C 1
ATOM 1738 O O . PHE A 1 214 ? -6.625 -3.619 23.154 1.00 89.44 214 PHE A O 1
ATOM 1745 N N . PHE A 1 215 ? -6.882 -4.793 21.260 1.00 86.62 215 PHE A N 1
ATOM 1746 C CA . PHE A 1 215 ? -8.337 -4.733 21.277 1.00 86.62 215 PHE A CA 1
ATOM 1747 C C . PHE A 1 215 ? -8.916 -5.443 22.508 1.00 86.62 215 PHE A C 1
ATOM 1749 O O . PHE A 1 215 ? -9.712 -4.845 23.238 1.00 86.62 215 PHE A O 1
ATOM 1756 N N . ILE A 1 216 ? -8.466 -6.666 22.803 1.00 90.38 216 ILE A N 1
ATOM 1757 C CA . ILE A 1 216 ? -8.888 -7.421 23.993 1.00 90.38 216 ILE A CA 1
ATOM 1758 C C . ILE A 1 216 ? -8.490 -6.677 25.273 1.00 90.38 216 ILE A C 1
ATOM 1760 O O . ILE A 1 216 ? -9.332 -6.482 26.149 1.00 90.38 216 ILE A O 1
ATOM 1764 N N . ALA A 1 217 ? -7.248 -6.195 25.362 1.00 92.19 217 ALA A N 1
ATOM 1765 C CA . ALA A 1 217 ? -6.763 -5.443 26.517 1.00 92.19 217 ALA A CA 1
ATOM 1766 C C . ALA A 1 217 ? -7.584 -4.164 26.756 1.00 92.19 217 ALA A C 1
ATOM 1768 O O . ALA A 1 217 ? -8.035 -3.917 27.873 1.00 92.19 217 ALA A O 1
ATOM 1769 N N . SER A 1 218 ? -7.860 -3.380 25.708 1.00 87.38 218 SER A N 1
ATOM 1770 C CA . SER A 1 218 ? -8.697 -2.177 25.812 1.00 87.38 218 SER A CA 1
ATOM 1771 C C . SER A 1 218 ? -10.135 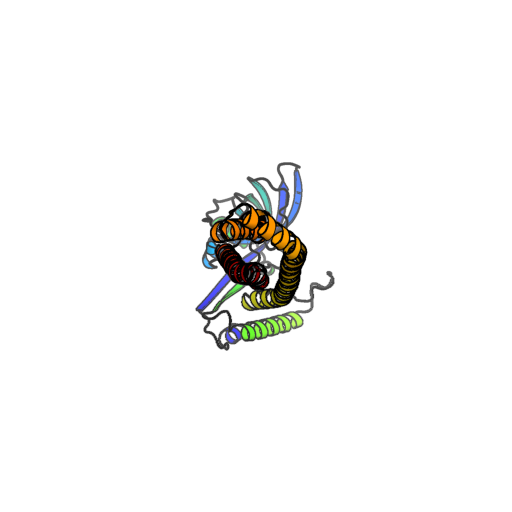-2.499 26.232 1.00 87.38 218 SER A C 1
ATOM 1773 O O . SER A 1 218 ? -10.713 -1.802 27.068 1.00 87.38 218 SER A O 1
ATOM 1775 N N . SER A 1 219 ? -10.694 -3.599 25.718 1.00 86.00 219 SER A N 1
ATOM 1776 C CA . SER A 1 219 ? -12.046 -4.052 26.056 1.00 86.00 219 SER A CA 1
ATOM 1777 C C . SER A 1 219 ? -12.128 -4.459 27.525 1.00 86.00 219 SER A C 1
ATOM 1779 O O . SER A 1 219 ? -13.090 -4.113 28.215 1.00 86.00 219 SER A O 1
ATOM 1781 N N . MET A 1 220 ? -11.085 -5.133 28.017 1.00 90.75 220 MET A N 1
ATOM 1782 C CA . MET A 1 220 ? -10.941 -5.519 29.416 1.00 90.75 220 MET A CA 1
ATOM 1783 C C . MET A 1 220 ? -10.778 -4.301 30.333 1.00 90.75 220 MET A C 1
ATOM 1785 O O . MET A 1 220 ? -11.399 -4.265 31.391 1.00 90.75 220 MET A O 1
ATOM 1789 N N . LEU A 1 221 ? -10.026 -3.273 29.926 1.00 89.56 221 LEU A N 1
ATOM 1790 C CA . LEU A 1 221 ? -9.895 -2.028 30.694 1.00 89.56 221 LEU A CA 1
ATOM 1791 C C . LEU A 1 221 ? -11.234 -1.300 30.848 1.00 89.56 221 LEU A C 1
ATOM 1793 O O . LEU A 1 221 ? -11.574 -0.867 31.949 1.00 89.56 221 LEU A O 1
ATOM 1797 N N . ILE A 1 222 ? -12.016 -1.196 29.768 1.00 87.75 222 ILE A N 1
ATOM 1798 C CA . ILE A 1 222 ? -13.362 -0.611 29.830 1.00 87.75 222 ILE A CA 1
ATOM 1799 C C . ILE A 1 222 ? -14.251 -1.436 30.763 1.00 87.75 222 ILE A C 1
ATOM 1801 O O . ILE A 1 222 ? -14.972 -0.866 31.578 1.00 87.75 222 ILE A O 1
ATOM 1805 N N . TYR A 1 223 ? -14.184 -2.767 30.672 1.00 87.38 223 TYR A N 1
ATOM 1806 C CA . TYR A 1 223 ? -14.953 -3.657 31.538 1.00 87.38 223 TYR A CA 1
ATOM 1807 C C . TYR A 1 223 ? -14.590 -3.485 33.019 1.00 87.38 223 TYR A C 1
ATOM 1809 O O . TYR A 1 223 ? -15.483 -3.304 33.842 1.00 87.38 223 TYR A O 1
ATOM 1817 N N . LEU A 1 224 ? -13.297 -3.473 33.357 1.00 88.31 224 LEU A N 1
ATOM 1818 C CA . LEU A 1 224 ? -12.829 -3.266 34.729 1.00 88.31 224 LEU A CA 1
ATOM 1819 C C . LEU A 1 224 ? -13.280 -1.911 35.266 1.00 88.31 224 LEU A C 1
ATOM 1821 O O . LEU A 1 224 ? -13.851 -1.850 36.349 1.00 88.31 224 LEU A O 1
ATOM 1825 N N . LYS A 1 225 ? -13.114 -0.842 34.480 1.00 87.62 225 LYS A N 1
ATOM 1826 C CA . LYS A 1 225 ? -13.594 0.493 34.850 1.00 87.62 225 LYS A CA 1
ATOM 1827 C C . LYS A 1 225 ? -15.097 0.496 35.126 1.00 87.62 225 LYS A C 1
ATOM 1829 O O . LYS A 1 225 ? -15.544 1.072 36.113 1.00 87.62 225 LYS A O 1
ATOM 1834 N N . LEU A 1 226 ? -15.867 -0.180 34.276 1.00 85.94 226 LEU A N 1
ATOM 1835 C CA . LEU A 1 226 ? -17.311 -0.287 34.423 1.00 85.94 226 LEU A CA 1
ATOM 1836 C C . LEU A 1 226 ? -17.694 -1.036 35.709 1.00 85.94 226 LEU A C 1
ATOM 1838 O O . LEU A 1 226 ? -18.600 -0.595 36.408 1.00 85.94 226 LEU A O 1
ATOM 1842 N N . CYS A 1 227 ? -16.993 -2.122 36.045 1.00 85.94 227 CYS A N 1
ATOM 1843 C CA . CYS A 1 227 ? -17.192 -2.858 37.294 1.00 85.94 227 CYS A CA 1
ATOM 1844 C C . CYS A 1 227 ? -16.844 -2.021 38.530 1.00 85.94 227 CYS A C 1
ATOM 1846 O O . CYS A 1 227 ? -17.643 -1.989 39.462 1.00 85.94 227 CYS A O 1
ATOM 1848 N N . THR A 1 228 ? -15.708 -1.319 38.531 1.00 87.50 228 THR A N 1
ATOM 1849 C CA . THR A 1 228 ? -15.276 -0.498 39.673 1.00 87.50 228 THR A CA 1
ATOM 1850 C C . THR A 1 228 ? -16.220 0.679 39.921 1.00 87.50 228 THR A C 1
ATOM 1852 O O . THR A 1 228 ? -16.549 0.976 41.063 1.00 87.50 228 THR A O 1
ATOM 1855 N N . GLU A 1 229 ? -16.721 1.326 38.865 1.00 86.44 229 GLU A N 1
ATOM 1856 C CA . GLU A 1 229 ? -17.675 2.439 38.997 1.00 86.44 229 GLU A CA 1
ATOM 1857 C C . GLU A 1 229 ? -19.111 1.976 39.324 1.00 86.44 229 GLU A C 1
ATOM 1859 O O . GLU A 1 229 ? -19.957 2.791 39.690 1.00 86.44 229 GLU A O 1
ATOM 1864 N N . MET A 1 230 ? -19.422 0.681 39.183 1.00 85.94 230 MET A N 1
ATOM 1865 C CA . MET A 1 230 ? -20.787 0.151 39.318 1.00 85.94 230 MET A CA 1
ATOM 1866 C C . MET A 1 230 ? -21.379 0.343 40.717 1.00 85.94 230 MET A C 1
ATOM 1868 O O . MET A 1 230 ? -22.565 0.648 40.848 1.00 85.94 230 MET A O 1
ATOM 1872 N N . GLU A 1 231 ? -20.571 0.163 41.761 1.00 85.06 231 GLU A N 1
ATOM 1873 C CA . GLU A 1 231 ? -21.030 0.275 43.148 1.00 85.06 231 GLU A CA 1
ATOM 1874 C C . GLU A 1 231 ? -21.351 1.729 43.520 1.00 85.06 231 GLU A C 1
ATOM 1876 O O . GLU A 1 231 ? -22.417 2.019 44.070 1.00 85.06 231 GLU A O 1
ATOM 1881 N N . GLU A 1 232 ? -20.491 2.668 43.120 1.00 86.56 232 GLU A N 1
ATOM 1882 C CA . GLU A 1 232 ? -20.734 4.100 43.303 1.00 86.56 232 GLU A CA 1
ATOM 1883 C C . GLU A 1 232 ? -21.992 4.573 42.564 1.00 86.56 232 GLU A C 1
ATOM 1885 O O . GLU A 1 232 ? -22.784 5.348 43.110 1.00 86.56 232 GLU A O 1
ATOM 1890 N N . GLU A 1 233 ? -22.202 4.104 41.329 1.00 87.75 233 GLU A N 1
ATOM 1891 C CA . GLU A 1 233 ? -23.401 4.426 40.548 1.00 87.75 233 GLU A CA 1
ATOM 1892 C C . GLU A 1 233 ? -24.673 3.867 41.200 1.00 87.75 233 GLU A C 1
ATOM 1894 O O . GLU A 1 233 ? -25.694 4.557 41.229 1.00 87.75 233 GLU A O 1
ATOM 1899 N N . ARG A 1 234 ? -24.623 2.677 41.817 1.00 84.81 234 ARG A N 1
ATOM 1900 C CA . ARG A 1 234 ? -25.760 2.149 42.591 1.00 84.81 234 ARG A CA 1
ATOM 1901 C C . ARG A 1 234 ? -26.087 3.037 43.795 1.00 84.81 234 ARG A C 1
ATOM 1903 O O . ARG A 1 234 ? -27.256 3.329 44.046 1.00 84.81 234 ARG A O 1
ATOM 1910 N N . ILE A 1 235 ? -25.079 3.491 44.541 1.00 86.88 235 ILE A N 1
ATOM 1911 C CA . ILE A 1 235 ? -25.301 4.385 45.689 1.00 86.88 235 ILE A CA 1
ATOM 1912 C C . ILE A 1 235 ? -25.918 5.713 45.221 1.00 86.88 235 ILE A C 1
ATOM 1914 O O . ILE A 1 235 ? -26.835 6.228 45.869 1.00 86.88 235 ILE A O 1
ATOM 1918 N N . LYS A 1 236 ? -25.455 6.262 44.089 1.00 86.94 236 LYS A N 1
ATOM 1919 C CA . LYS A 1 236 ? -26.038 7.469 43.476 1.00 86.94 236 LYS A CA 1
ATOM 1920 C C . LYS A 1 236 ? -27.489 7.251 43.059 1.00 86.94 236 LYS A C 1
ATOM 1922 O O . LYS A 1 236 ? -28.319 8.106 43.365 1.00 86.94 236 LYS A O 1
ATOM 1927 N N . TYR A 1 237 ? -27.802 6.111 42.443 1.00 87.50 237 TYR A N 1
ATOM 1928 C CA . TYR A 1 237 ? -29.170 5.749 42.076 1.00 87.50 237 TYR A CA 1
ATOM 1929 C C . TYR A 1 237 ? -30.105 5.774 43.286 1.00 87.50 237 TYR A C 1
ATOM 1931 O O . TYR A 1 237 ? -31.091 6.504 43.276 1.00 87.50 237 TYR A O 1
ATOM 1939 N N . ASN A 1 238 ? -29.755 5.070 44.368 1.00 85.12 238 ASN A N 1
ATOM 1940 C CA . ASN A 1 238 ? -30.595 4.997 45.568 1.00 85.12 238 ASN A CA 1
ATOM 1941 C C . ASN A 1 238 ? -30.828 6.372 46.214 1.00 85.12 238 ASN A C 1
ATOM 1943 O O . ASN A 1 238 ? -31.927 6.658 46.692 1.00 85.12 238 ASN A O 1
ATOM 1947 N N . LYS A 1 239 ? -29.810 7.243 46.223 1.00 88.56 239 LYS A N 1
ATOM 1948 C CA . LYS A 1 239 ? -29.937 8.613 46.745 1.00 88.56 239 LYS A CA 1
ATOM 1949 C C . LYS A 1 239 ? -30.880 9.462 45.896 1.00 88.56 239 LYS A C 1
ATOM 1951 O O . LYS A 1 239 ? -31.731 10.146 46.450 1.00 88.56 239 LYS A O 1
ATOM 1956 N N . LEU A 1 240 ? -30.744 9.410 44.572 1.00 87.94 240 LEU A N 1
ATOM 1957 C CA . LEU A 1 240 ? -31.571 10.196 43.655 1.00 87.94 240 LEU A CA 1
ATOM 1958 C C . LEU A 1 240 ? -33.008 9.668 43.583 1.00 87.94 240 LEU A C 1
ATOM 1960 O O . LEU A 1 240 ? -33.951 10.457 43.557 1.00 87.94 240 LEU A O 1
ATOM 1964 N N . HIS A 1 241 ? -33.185 8.348 43.632 1.00 87.50 241 HIS A N 1
ATOM 1965 C CA . HIS A 1 241 ? -34.501 7.718 43.653 1.00 87.50 241 HIS A CA 1
ATOM 1966 C C . HIS A 1 241 ? -35.307 8.135 44.891 1.00 87.50 241 HIS A C 1
ATOM 1968 O O . HIS A 1 241 ? -36.477 8.490 44.778 1.00 87.50 241 HIS A O 1
ATOM 1974 N N . ARG A 1 242 ? -34.660 8.225 46.063 1.00 84.75 242 ARG A N 1
ATOM 1975 C CA . ARG A 1 242 ? -35.279 8.739 47.300 1.00 84.75 242 ARG A CA 1
ATOM 1976 C C . ARG A 1 242 ? -35.759 10.193 47.214 1.00 84.75 242 ARG A C 1
ATOM 1978 O O . ARG A 1 242 ? -36.627 10.573 47.989 1.00 84.75 242 ARG A O 1
ATOM 1985 N N . ILE A 1 243 ? -35.208 10.994 46.302 1.00 90.31 243 ILE A N 1
ATOM 1986 C CA . ILE A 1 243 ? -35.584 12.404 46.084 1.00 90.31 243 ILE A CA 1
ATOM 1987 C C . ILE A 1 243 ? -36.634 12.522 44.952 1.00 90.31 243 ILE A C 1
ATOM 1989 O O . ILE A 1 243 ? -37.045 13.617 44.582 1.00 90.31 243 ILE A O 1
ATOM 1993 N N . GLY A 1 244 ? -37.120 11.393 44.419 1.00 87.38 244 GLY A N 1
ATOM 1994 C CA . GLY A 1 244 ? -38.187 11.346 43.415 1.00 87.38 244 GLY A CA 1
ATOM 1995 C C . GLY A 1 244 ? -37.706 11.252 41.966 1.00 87.38 244 GLY A C 1
ATOM 1996 O O . GLY A 1 244 ? -38.506 11.447 41.052 1.00 87.38 244 GLY A O 1
ATOM 1997 N N . MET A 1 245 ? -36.425 10.948 41.727 1.00 87.94 245 MET A N 1
ATOM 1998 C CA . MET A 1 245 ? -35.928 10.722 40.368 1.00 87.94 245 MET A CA 1
ATOM 1999 C C . MET A 1 245 ? -36.557 9.467 39.753 1.00 87.94 245 MET A C 1
ATOM 2001 O O . MET A 1 245 ? -36.531 8.382 40.347 1.00 87.94 245 MET A O 1
ATOM 2005 N N . LYS A 1 246 ? -37.069 9.605 38.525 1.00 89.62 246 LYS A N 1
ATOM 2006 C CA . LYS A 1 246 ? -37.605 8.478 37.757 1.00 89.62 246 LYS A CA 1
ATOM 2007 C C . LYS A 1 246 ? -36.476 7.578 37.257 1.00 89.62 246 LYS A C 1
ATOM 2009 O O . LYS A 1 246 ? -35.438 8.052 36.798 1.00 89.62 246 LYS A O 1
ATOM 2014 N N . GLU A 1 247 ? -36.715 6.271 37.272 1.00 85.75 247 GLU A N 1
ATOM 2015 C CA . GLU A 1 247 ? -35.765 5.260 36.791 1.00 85.75 247 GLU A CA 1
ATOM 2016 C C . GLU A 1 247 ? -35.348 5.504 35.329 1.00 85.75 247 GLU A C 1
ATOM 2018 O O . GLU A 1 247 ? -34.166 5.445 34.991 1.00 85.75 247 GLU A O 1
ATOM 2023 N N . GLU A 1 248 ? -36.298 5.887 34.471 1.00 87.19 248 GLU A N 1
ATOM 2024 C CA . GLU A 1 248 ? -36.056 6.191 33.054 1.00 87.19 248 GLU A CA 1
ATOM 2025 C C . GLU A 1 248 ? -35.052 7.338 32.845 1.00 87.19 248 GLU A C 1
ATOM 2027 O O . GLU A 1 248 ? -34.200 7.282 31.950 1.00 87.19 248 GLU A O 1
ATOM 2032 N N . GLU A 1 249 ? -35.117 8.376 33.685 1.00 88.00 249 GLU A N 1
ATOM 2033 C CA . GLU A 1 249 ? -34.207 9.523 33.624 1.00 88.00 249 GLU A CA 1
ATOM 2034 C C . GLU A 1 249 ? -32.787 9.105 34.014 1.00 88.00 249 GLU A C 1
ATOM 2036 O O . GLU A 1 249 ? -31.813 9.498 33.362 1.00 88.00 249 GL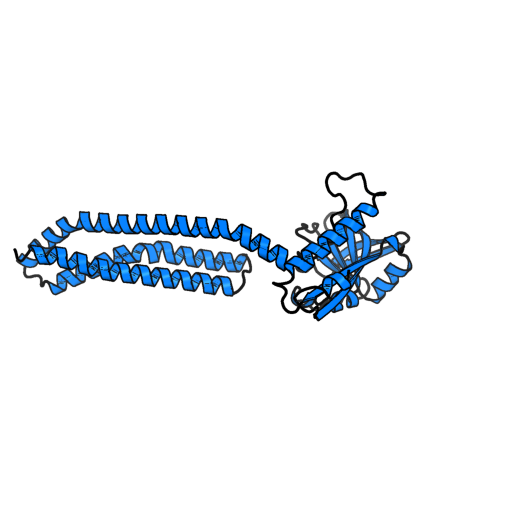U A O 1
ATOM 2041 N N . PHE A 1 250 ? -32.667 8.244 35.026 1.00 87.56 250 PHE A N 1
ATOM 2042 C CA . PHE A 1 250 ? -31.386 7.712 35.469 1.00 87.56 250 PHE A CA 1
ATOM 2043 C C . PHE A 1 250 ? -30.752 6.779 34.427 1.00 87.56 250 PHE A C 1
ATOM 2045 O O . PHE A 1 250 ? -29.572 6.923 34.094 1.00 87.56 250 PHE A O 1
ATOM 2052 N N . ILE A 1 251 ? -31.541 5.884 33.822 1.00 87.56 251 ILE A N 1
ATOM 2053 C CA . ILE A 1 251 ? -31.089 5.008 32.729 1.00 87.56 251 ILE A CA 1
ATOM 2054 C C . ILE A 1 251 ? -30.548 5.839 31.556 1.00 87.56 251 ILE A C 1
ATOM 2056 O O . ILE A 1 251 ? -29.487 5.530 31.005 1.00 87.56 251 ILE A O 1
ATOM 2060 N N . LYS A 1 252 ? -31.237 6.927 31.186 1.00 88.50 252 LYS A N 1
ATOM 2061 C CA . LYS A 1 252 ? -30.808 7.815 30.094 1.00 88.50 252 LYS A CA 1
ATOM 2062 C C . LYS A 1 252 ? -29.472 8.501 30.397 1.00 88.50 252 LYS A C 1
ATOM 2064 O O . LYS A 1 252 ? -28.632 8.619 29.498 1.00 88.50 252 LYS A O 1
ATOM 2069 N N . LEU A 1 253 ? -29.246 8.915 31.645 1.00 88.25 253 LEU A N 1
ATOM 2070 C CA . LEU A 1 253 ? -27.966 9.483 32.083 1.00 88.25 253 LEU A CA 1
ATOM 2071 C C . LEU A 1 253 ? -26.832 8.459 31.996 1.00 88.25 253 LEU A C 1
ATOM 2073 O O . LEU A 1 253 ? -25.786 8.760 31.413 1.00 88.25 253 LEU A O 1
ATOM 2077 N N . ILE A 1 254 ? -27.059 7.234 32.479 1.00 88.56 254 ILE A N 1
ATOM 2078 C CA . ILE A 1 254 ? -26.090 6.134 32.372 1.00 88.56 254 ILE A CA 1
ATOM 2079 C C . ILE A 1 254 ? -25.748 5.853 30.911 1.00 88.56 254 ILE A C 1
ATOM 2081 O O . ILE A 1 254 ? -24.573 5.741 30.561 1.00 88.56 254 ILE A O 1
ATOM 2085 N N . TYR A 1 255 ? -26.744 5.776 30.027 1.00 89.06 255 TYR A N 1
ATOM 2086 C CA . TYR A 1 255 ? -26.503 5.527 28.605 1.00 89.06 255 TYR A CA 1
ATOM 2087 C C . TYR A 1 255 ? -25.642 6.603 27.953 1.00 89.06 255 TYR A C 1
ATOM 2089 O O . TYR A 1 255 ? -24.774 6.261 27.144 1.00 89.06 255 TYR A O 1
ATOM 2097 N N . LYS A 1 256 ? -25.834 7.875 28.323 1.00 89.38 256 LYS A N 1
ATOM 2098 C CA . LYS A 1 256 ? -25.006 8.985 27.839 1.00 89.38 256 LYS A CA 1
ATOM 2099 C C . LYS A 1 256 ? -23.576 8.898 28.383 1.00 89.38 256 LYS A C 1
ATOM 2101 O O . LYS A 1 256 ? -22.634 9.059 27.608 1.00 89.38 256 LYS A O 1
ATOM 2106 N N . LYS A 1 257 ? -23.404 8.574 29.671 1.00 89.62 257 LYS A N 1
ATOM 2107 C CA . LYS A 1 257 ? -22.085 8.371 30.297 1.00 89.62 257 LYS A CA 1
ATOM 2108 C C . LYS A 1 257 ? -21.324 7.217 29.638 1.00 89.62 257 LYS A C 1
ATOM 2110 O O . LYS A 1 257 ? -20.196 7.409 29.191 1.00 89.62 257 LYS A O 1
ATOM 2115 N N . LEU A 1 258 ? -21.952 6.045 29.503 1.00 89.69 258 LEU A N 1
ATOM 2116 C CA . LEU A 1 258 ? -21.342 4.891 28.833 1.00 89.69 258 LEU A CA 1
ATOM 2117 C C . LEU A 1 258 ? -21.019 5.202 27.371 1.00 89.69 258 LEU A C 1
ATOM 2119 O O . LEU A 1 258 ? -19.960 4.812 26.898 1.00 89.69 258 LEU A O 1
ATOM 2123 N N . SER A 1 259 ? -21.889 5.924 26.658 1.00 89.94 259 SER A N 1
ATOM 2124 C CA . SER A 1 259 ? -21.617 6.313 25.270 1.00 89.94 259 SER A CA 1
ATOM 2125 C C . SER A 1 259 ? -20.337 7.144 25.177 1.00 89.94 259 SER A C 1
ATOM 2127 O O . SER A 1 259 ? -19.483 6.860 24.346 1.00 89.94 259 SER A O 1
ATOM 2129 N N . LEU A 1 260 ? -20.152 8.130 26.058 1.00 90.69 260 LEU A N 1
ATOM 2130 C CA . LEU A 1 260 ? -18.925 8.930 26.073 1.00 90.69 260 LEU A CA 1
ATOM 2131 C C . LEU A 1 260 ? -17.685 8.071 26.347 1.00 90.69 260 LEU A C 1
ATOM 2133 O O . LEU A 1 260 ? -16.689 8.209 25.645 1.00 90.69 260 LEU A O 1
ATOM 2137 N N . ILE A 1 261 ? -17.755 7.139 27.301 1.00 88.75 261 ILE A N 1
ATOM 2138 C CA . ILE A 1 261 ? -16.626 6.255 27.624 1.00 88.75 261 ILE A CA 1
ATOM 2139 C C . ILE A 1 261 ? -16.279 5.353 26.431 1.00 88.75 261 ILE A C 1
ATOM 2141 O O . ILE A 1 261 ? -15.114 5.276 26.052 1.00 88.75 261 ILE A O 1
ATOM 2145 N N . PHE A 1 262 ? -17.273 4.725 25.800 1.00 88.06 262 PHE A N 1
ATOM 2146 C CA . PHE A 1 262 ? -17.061 3.770 24.707 1.00 88.06 262 PHE A CA 1
ATOM 2147 C C . PHE A 1 262 ? -16.677 4.432 23.381 1.00 88.06 262 PHE A C 1
ATOM 2149 O O . PHE A 1 262 ? -15.888 3.860 22.634 1.00 88.06 262 PHE A O 1
ATOM 2156 N N . PHE A 1 263 ? -17.213 5.611 23.063 1.00 90.44 263 PHE A N 1
ATOM 2157 C CA . PHE A 1 263 ? -16.900 6.304 21.810 1.00 90.44 263 PHE A CA 1
ATOM 2158 C C . PHE A 1 263 ? -15.694 7.248 21.929 1.00 90.44 263 PHE A C 1
ATOM 2160 O O . PHE A 1 263 ? -15.153 7.654 20.902 1.00 90.44 263 PHE A O 1
ATOM 2167 N N . SER A 1 264 ? -15.208 7.550 23.141 1.00 90.00 264 SER A N 1
ATOM 2168 C CA . SER A 1 264 ? -14.005 8.380 23.315 1.00 90.00 264 SER A CA 1
ATOM 2169 C C . SER A 1 264 ? -12.762 7.848 22.580 1.00 90.00 264 SER A C 1
ATOM 2171 O O . SER A 1 264 ? -12.135 8.647 21.883 1.00 90.00 264 SER A O 1
ATOM 2173 N N . PRO A 1 265 ? -12.417 6.540 22.591 1.00 87.38 265 PRO A N 1
ATOM 2174 C CA . PRO A 1 265 ? -11.248 6.044 21.860 1.00 87.38 265 PRO A CA 1
ATOM 2175 C C . PRO A 1 265 ? -11.424 6.155 20.341 1.00 87.38 265 PRO A C 1
ATOM 2177 O O . PRO A 1 265 ? -10.459 6.372 19.613 1.00 87.38 265 PRO A O 1
ATOM 2180 N N . LEU A 1 266 ? -12.664 6.063 19.851 1.00 90.25 266 LEU A N 1
ATOM 2181 C CA . LEU A 1 266 ? -12.979 6.216 18.432 1.00 90.25 266 LEU A CA 1
ATOM 2182 C C . LEU A 1 266 ? -12.762 7.663 17.973 1.00 90.25 266 LEU A C 1
ATOM 2184 O O . LEU A 1 266 ? -12.155 7.885 16.928 1.00 90.25 266 LEU A O 1
ATOM 2188 N N . ILE A 1 267 ? -13.204 8.639 18.770 1.00 92.44 267 ILE A N 1
ATOM 2189 C CA . ILE A 1 267 ? -13.065 10.065 18.447 1.00 92.44 267 ILE A CA 1
ATOM 2190 C C . ILE A 1 267 ? -11.606 10.516 18.577 1.00 92.44 267 ILE A C 1
ATOM 2192 O O . ILE A 1 267 ? -11.070 11.116 17.650 1.00 92.44 267 ILE A O 1
ATOM 2196 N N . PHE A 1 268 ? -10.953 10.219 19.704 1.00 92.50 268 PHE A N 1
ATOM 2197 C CA . PHE A 1 268 ? -9.612 10.738 19.999 1.00 92.50 268 PHE A CA 1
ATOM 2198 C C . PHE A 1 268 ? -8.472 9.884 19.433 1.00 92.50 268 PHE A C 1
ATOM 2200 O O . PHE A 1 268 ? -7.383 10.403 19.219 1.00 92.50 268 PHE A O 1
ATOM 2207 N N . GLY A 1 269 ? -8.700 8.595 19.180 1.00 89.69 269 GLY A N 1
ATOM 2208 C CA . GLY A 1 269 ? -7.708 7.697 18.583 1.00 89.69 269 GLY A CA 1
ATOM 2209 C C . GLY A 1 269 ? -8.020 7.361 17.127 1.00 89.69 269 GLY A C 1
ATOM 2210 O O . GLY A 1 269 ? -7.169 7.519 16.255 1.00 89.69 269 GLY A O 1
ATOM 2211 N N . GLY A 1 270 ? -9.254 6.934 16.852 1.00 89.88 270 GLY A N 1
ATOM 2212 C CA . GLY A 1 270 ? -9.669 6.457 15.529 1.00 89.88 270 GLY A CA 1
ATOM 2213 C C . GLY A 1 270 ? -9.636 7.528 14.436 1.00 89.88 270 GLY A C 1
ATOM 2214 O O . GLY A 1 270 ? -9.057 7.294 13.376 1.00 89.88 270 GLY A O 1
ATOM 2215 N N . ILE A 1 271 ? -10.221 8.705 14.683 1.00 92.25 271 ILE A N 1
ATOM 2216 C CA . ILE A 1 271 ? -10.284 9.785 13.679 1.00 92.25 271 ILE A CA 1
ATOM 2217 C C . ILE A 1 271 ? -8.878 10.296 13.306 1.00 92.25 271 ILE A C 1
ATOM 2219 O O . ILE A 1 271 ? -8.575 10.342 12.107 1.00 92.25 271 ILE A O 1
ATOM 2223 N N . PRO A 1 272 ? -7.981 10.629 14.261 1.00 93.75 272 PRO A N 1
ATOM 2224 C CA . PRO A 1 272 ? -6.616 11.034 13.924 1.00 93.75 272 PRO A CA 1
ATOM 2225 C C . PRO A 1 272 ? -5.827 9.932 13.213 1.00 93.75 272 PRO A C 1
ATOM 2227 O O . PRO A 1 272 ? -5.122 10.225 12.249 1.00 93.75 272 PRO A O 1
ATOM 2230 N N . ALA A 1 273 ? -5.982 8.667 13.624 1.00 90.94 273 ALA A N 1
ATOM 2231 C CA . ALA A 1 273 ? -5.321 7.541 12.966 1.00 90.94 273 ALA A CA 1
ATOM 2232 C C . ALA A 1 273 ? -5.768 7.382 11.503 1.00 90.94 273 ALA A C 1
ATOM 2234 O O . ALA A 1 273 ? -4.930 7.244 10.612 1.00 90.94 273 ALA A O 1
ATOM 2235 N N . TYR A 1 274 ? -7.074 7.468 11.229 1.00 90.94 274 TYR A N 1
ATOM 2236 C CA . TYR A 1 274 ? -7.598 7.406 9.862 1.00 90.94 274 TYR A CA 1
ATOM 2237 C C . TYR A 1 274 ? -7.125 8.594 9.011 1.00 90.94 274 TYR A C 1
ATOM 2239 O O . TYR A 1 274 ? -6.721 8.422 7.861 1.00 90.94 274 TYR A O 1
ATOM 2247 N N . SER A 1 275 ? -7.099 9.793 9.597 1.00 91.31 275 SER A N 1
ATOM 2248 C CA . SER A 1 275 ? -6.601 11.006 8.936 1.00 91.31 275 SER A CA 1
ATOM 2249 C C . SER A 1 275 ? -5.116 10.889 8.579 1.00 91.31 275 SER A C 1
ATOM 2251 O O . SER A 1 275 ? -4.709 11.246 7.475 1.00 91.31 275 SER A O 1
ATOM 2253 N N . TYR A 1 276 ? -4.307 10.332 9.484 1.00 91.75 276 TYR A N 1
ATOM 2254 C CA . TYR A 1 276 ? -2.894 10.061 9.234 1.00 91.75 276 TYR A CA 1
ATOM 2255 C C . TYR A 1 276 ? -2.697 9.076 8.074 1.00 91.75 276 TYR A C 1
ATOM 2257 O O . TYR A 1 276 ? -1.908 9.354 7.168 1.00 91.75 276 TYR A O 1
ATOM 2265 N N . LEU A 1 277 ? -3.446 7.967 8.056 1.00 90.06 277 LEU A N 1
ATOM 2266 C CA . LEU A 1 277 ? -3.398 6.995 6.957 1.00 90.06 277 LEU A CA 1
ATOM 2267 C C . LEU A 1 277 ? -3.769 7.638 5.619 1.00 90.06 277 LEU A C 1
ATOM 2269 O O . LEU A 1 277 ? -3.074 7.427 4.628 1.00 90.06 277 LEU A O 1
ATOM 2273 N N . PHE A 1 278 ? -4.806 8.477 5.598 1.00 88.69 278 PHE A N 1
ATOM 2274 C CA . PHE A 1 278 ? -5.225 9.191 4.394 1.00 88.69 278 PHE A CA 1
ATOM 2275 C C . PHE A 1 278 ? -4.104 10.076 3.826 1.00 88.69 278 PHE A C 1
ATOM 2277 O O . PHE A 1 278 ? -3.802 10.019 2.633 1.00 88.69 278 PHE A O 1
ATOM 2284 N N . VAL A 1 279 ? -3.435 10.856 4.681 1.00 91.06 279 VAL A N 1
ATOM 2285 C CA . VAL A 1 279 ? -2.312 11.714 4.268 1.00 91.06 279 VAL A CA 1
ATOM 2286 C C . VAL A 1 279 ? -1.114 10.882 3.807 1.00 91.06 279 VAL A C 1
ATOM 2288 O O . VAL A 1 279 ? -0.502 11.195 2.782 1.00 91.06 279 VAL A O 1
ATOM 2291 N N . MET A 1 280 ? -0.780 9.813 4.533 1.0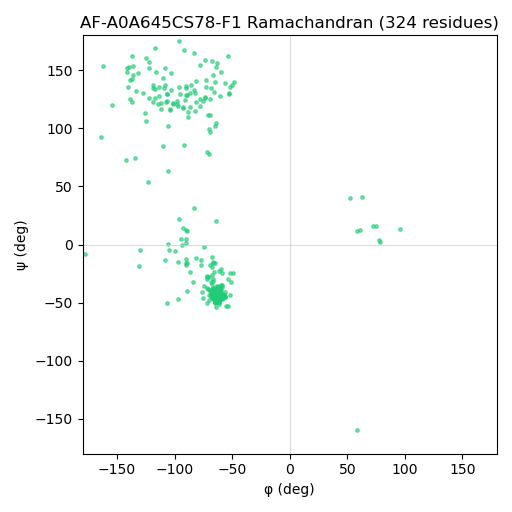0 89.12 280 MET A N 1
ATOM 2292 C CA . MET A 1 280 ? 0.330 8.923 4.191 1.00 89.12 280 MET A CA 1
ATOM 2293 C C . MET A 1 280 ? 0.116 8.263 2.826 1.00 89.12 280 MET A C 1
ATOM 2295 O O . MET A 1 280 ? 1.028 8.258 1.997 1.00 89.12 280 MET A O 1
ATOM 2299 N N . PHE A 1 281 ? -1.086 7.744 2.568 1.00 88.25 281 PHE A N 1
ATOM 2300 C CA . PHE A 1 281 ? -1.410 7.110 1.295 1.00 88.25 281 PHE A CA 1
ATOM 2301 C C . PHE A 1 281 ? -1.324 8.080 0.124 1.00 88.25 281 PHE A C 1
ATOM 2303 O O . PHE A 1 281 ? -0.838 7.700 -0.944 1.00 88.25 281 PHE A O 1
ATOM 2310 N N . ASN A 1 282 ? -1.712 9.339 0.337 1.00 84.38 282 ASN A N 1
ATOM 2311 C CA . ASN A 1 282 ? -1.616 10.364 -0.694 1.00 84.38 282 ASN A CA 1
ATOM 2312 C C . ASN A 1 282 ? -0.151 10.707 -0.992 1.00 84.38 282 ASN A C 1
ATOM 2314 O O . ASN A 1 282 ? 0.264 10.746 -2.149 1.00 84.38 282 ASN A O 1
ATOM 2318 N N . LYS A 1 283 ? 0.668 10.866 0.056 1.00 82.62 283 LYS A N 1
ATOM 2319 C CA . LYS A 1 283 ? 2.101 11.164 -0.082 1.00 82.62 283 LYS A CA 1
ATOM 2320 C C . LYS A 1 283 ? 2.866 10.047 -0.798 1.00 82.62 283 LYS A C 1
ATOM 2322 O O . LYS A 1 283 ? 3.761 10.333 -1.585 1.00 82.62 283 LYS A O 1
ATOM 2327 N N . LEU A 1 284 ? 2.514 8.792 -0.529 1.00 81.19 284 LEU A N 1
ATOM 2328 C CA . LEU A 1 284 ? 3.156 7.614 -1.118 1.00 81.19 284 LEU A CA 1
ATOM 2329 C C . LEU A 1 284 ? 2.505 7.154 -2.434 1.00 81.19 284 LEU A C 1
ATOM 2331 O O . LEU A 1 284 ? 2.920 6.138 -2.983 1.00 81.19 284 LEU A O 1
ATOM 2335 N N . ARG A 1 285 ? 1.515 7.901 -2.952 1.00 79.44 285 ARG A N 1
ATOM 2336 C CA . ARG A 1 285 ? 0.805 7.612 -4.211 1.00 79.44 285 ARG A CA 1
ATOM 2337 C C . ARG A 1 285 ? 0.251 6.182 -4.280 1.00 79.44 285 ARG A C 1
ATOM 2339 O O . ARG A 1 285 ? 0.299 5.535 -5.325 1.00 79.44 285 ARG A O 1
ATOM 2346 N N . PHE A 1 286 ? -0.283 5.683 -3.166 1.00 78.00 286 PHE A N 1
ATOM 2347 C CA . PHE A 1 286 ? -0.957 4.386 -3.157 1.00 78.00 286 PHE A CA 1
ATOM 2348 C C . PHE A 1 286 ? -2.215 4.405 -4.034 1.00 78.00 286 PHE A C 1
ATOM 2350 O O . PHE A 1 286 ? -2.859 5.441 -4.221 1.00 78.00 286 PHE A O 1
ATOM 2357 N N . THR A 1 287 ? -2.584 3.236 -4.564 1.00 79.62 287 THR A N 1
ATOM 2358 C CA . THR A 1 287 ? -3.778 3.084 -5.401 1.00 79.62 287 THR A CA 1
ATOM 2359 C C . THR A 1 287 ? -5.058 3.304 -4.592 1.00 79.62 287 THR A C 1
ATOM 2361 O O . THR A 1 287 ? -5.096 3.130 -3.372 1.00 79.62 287 THR A O 1
ATOM 2364 N N . LYS A 1 288 ? -6.150 3.652 -5.287 1.00 82.38 288 LYS A N 1
ATOM 2365 C CA . LYS A 1 288 ? -7.477 3.881 -4.681 1.00 82.38 288 LYS A CA 1
ATOM 2366 C C . LYS A 1 288 ? -7.965 2.699 -3.830 1.00 82.38 288 LYS A C 1
ATOM 2368 O O . LYS A 1 288 ? -8.671 2.904 -2.847 1.00 82.38 288 LYS A O 1
ATOM 2373 N N . GLU A 1 289 ? -7.557 1.481 -4.175 1.00 83.94 289 GLU A N 1
ATOM 2374 C CA . GLU A 1 289 ? -7.913 0.251 -3.458 1.00 83.94 289 GLU A CA 1
ATOM 2375 C C . GLU A 1 289 ? -7.467 0.267 -1.990 1.00 83.94 289 GLU A C 1
ATOM 2377 O O . GLU A 1 289 ? -8.207 -0.193 -1.123 1.00 83.94 289 GLU A O 1
ATOM 2382 N N . PHE A 1 290 ? -6.307 0.858 -1.678 1.00 83.88 290 PHE A N 1
ATOM 2383 C CA . PHE A 1 290 ? -5.829 0.963 -0.295 1.00 83.88 290 PHE A CA 1
ATOM 2384 C C . PHE A 1 290 ? -6.760 1.821 0.567 1.00 83.88 290 PHE A C 1
ATOM 2386 O O . PHE A 1 290 ? -7.080 1.440 1.691 1.00 83.88 290 PHE A O 1
ATOM 2393 N N . TYR A 1 291 ? -7.261 2.933 0.022 1.00 86.44 291 TYR A N 1
ATOM 2394 C CA . TYR A 1 291 ? -8.207 3.803 0.724 1.00 86.44 291 TYR A CA 1
ATOM 2395 C C . TYR A 1 291 ? -9.522 3.085 1.020 1.00 86.44 291 TYR A C 1
ATOM 2397 O O . TYR A 1 291 ? -10.027 3.165 2.139 1.00 86.44 291 TYR A O 1
ATOM 2405 N N . LEU A 1 292 ? -10.058 2.354 0.035 1.00 89.12 292 LEU A N 1
ATOM 2406 C CA . LEU A 1 292 ? -11.290 1.584 0.205 1.00 89.12 292 LEU A CA 1
ATOM 2407 C C . LEU A 1 292 ? -11.116 0.496 1.268 1.00 89.12 292 LEU A C 1
ATOM 2409 O O . LEU A 1 292 ? -11.932 0.400 2.182 1.00 89.12 292 LEU A O 1
ATOM 2413 N N . ASN A 1 293 ? -10.019 -0.262 1.211 1.00 88.69 293 ASN A N 1
ATOM 2414 C CA . ASN A 1 293 ? -9.722 -1.311 2.187 1.00 88.69 293 ASN A CA 1
ATOM 2415 C C . ASN A 1 293 ? -9.598 -0.756 3.614 1.00 88.69 293 ASN A C 1
ATOM 2417 O O . ASN A 1 293 ? -10.170 -1.320 4.549 1.00 88.69 293 ASN A O 1
ATOM 2421 N N . SER A 1 294 ? -8.919 0.380 3.799 1.00 87.88 294 SER A N 1
ATOM 2422 C CA . SER A 1 294 ? -8.838 1.035 5.110 1.00 87.88 294 SER A CA 1
ATOM 2423 C C . SER A 1 294 ? -10.185 1.573 5.593 1.00 87.88 294 SER A C 1
ATOM 2425 O O . SER A 1 294 ? -10.487 1.460 6.782 1.00 87.88 294 SER A O 1
ATOM 2427 N N . ALA A 1 295 ? -11.023 2.104 4.698 1.00 90.44 295 ALA A N 1
ATOM 2428 C CA . ALA A 1 295 ? -12.374 2.537 5.046 1.00 90.44 295 ALA A CA 1
ATOM 2429 C C . ALA A 1 295 ? -13.252 1.357 5.498 1.00 90.44 295 ALA A C 1
ATOM 2431 O O . ALA A 1 295 ? -13.924 1.462 6.524 1.00 90.44 295 ALA A O 1
ATOM 2432 N N . TYR A 1 296 ? -13.197 0.213 4.803 1.00 91.62 296 TYR A N 1
ATOM 2433 C CA . TYR A 1 296 ? -13.909 -1.002 5.215 1.00 91.62 296 TYR A CA 1
ATOM 2434 C C . TYR A 1 296 ? -13.488 -1.472 6.612 1.00 91.62 296 TYR A C 1
ATOM 2436 O O . TYR A 1 296 ? -14.350 -1.784 7.435 1.00 91.62 296 TYR A O 1
ATOM 2444 N N . LEU A 1 297 ? -12.185 -1.466 6.914 1.00 89.19 297 LEU A N 1
ATOM 2445 C CA . LEU A 1 297 ? -11.675 -1.823 8.242 1.00 89.19 297 LEU A CA 1
ATOM 2446 C C . LEU A 1 297 ? -12.153 -0.852 9.330 1.00 89.19 297 LEU A C 1
ATOM 2448 O O . LEU A 1 297 ? -12.559 -1.288 10.408 1.00 89.19 297 LEU A O 1
ATOM 2452 N N . PHE A 1 298 ? -12.157 0.454 9.049 1.00 90.56 298 PHE A N 1
ATOM 2453 C CA . PHE A 1 298 ? -12.640 1.458 9.996 1.00 90.56 298 PHE A CA 1
ATOM 2454 C C . PHE A 1 298 ? -14.141 1.302 10.277 1.00 90.56 298 PHE A C 1
ATOM 2456 O O . PHE A 1 298 ? -14.563 1.321 11.434 1.00 90.56 298 PHE A O 1
ATOM 2463 N N . ILE A 1 299 ? -14.948 1.071 9.237 1.00 93.31 299 ILE A N 1
ATOM 2464 C CA . ILE A 1 299 ? -16.388 0.811 9.371 1.00 93.31 299 ILE A CA 1
ATOM 2465 C C . ILE A 1 299 ? -16.629 -0.465 10.185 1.00 93.31 299 ILE A C 1
ATOM 2467 O O . ILE A 1 299 ? -17.450 -0.454 11.103 1.00 93.31 299 ILE A O 1
ATOM 2471 N N . ALA A 1 300 ? -15.892 -1.544 9.906 1.00 91.38 300 ALA A N 1
ATOM 2472 C CA . ALA A 1 300 ? -15.984 -2.780 10.678 1.00 91.38 300 ALA A CA 1
ATOM 2473 C C . ALA A 1 300 ? -15.681 -2.534 12.165 1.00 91.38 300 ALA A C 1
ATOM 2475 O O . ALA A 1 300 ? -16.447 -2.968 13.026 1.00 91.38 300 ALA A O 1
ATOM 2476 N N . TYR A 1 301 ? -14.629 -1.770 12.477 1.00 88.75 301 TYR A N 1
ATOM 2477 C CA . TYR A 1 301 ? -14.306 -1.382 13.851 1.00 88.75 301 TYR A CA 1
ATOM 2478 C C . TYR A 1 301 ? -15.448 -0.605 14.527 1.00 88.75 301 TYR A C 1
ATOM 2480 O O . TYR A 1 301 ? -15.833 -0.938 15.648 1.00 88.75 301 TYR A O 1
ATOM 2488 N N . VAL A 1 302 ? -16.047 0.378 13.844 1.00 91.56 302 VAL A N 1
ATOM 2489 C CA . VAL A 1 302 ? -17.191 1.146 14.373 1.00 91.56 302 VAL A CA 1
ATOM 2490 C C . VAL A 1 302 ? -18.390 0.237 14.661 1.00 91.56 302 VAL A C 1
ATOM 2492 O O . VAL A 1 302 ? -19.048 0.397 15.693 1.00 91.56 302 VAL A O 1
ATOM 2495 N N . ILE A 1 303 ? -18.665 -0.736 13.786 1.00 93.88 303 ILE A N 1
ATOM 2496 C CA . ILE A 1 303 ? -19.746 -1.714 13.968 1.00 93.88 303 ILE A CA 1
ATOM 2497 C C . ILE A 1 303 ? -19.477 -2.586 15.198 1.00 93.88 303 ILE A C 1
ATOM 2499 O O . ILE A 1 303 ? -20.354 -2.704 16.057 1.00 93.88 303 ILE A O 1
ATOM 2503 N N . PHE A 1 304 ? -18.270 -3.146 15.329 1.00 89.81 304 PHE A N 1
ATOM 2504 C CA . PHE A 1 304 ? -17.893 -3.955 16.492 1.00 89.81 304 PHE A CA 1
ATOM 2505 C C . PHE A 1 304 ? -17.972 -3.156 17.796 1.00 89.81 304 PHE A C 1
ATOM 2507 O O . PHE A 1 304 ? -18.564 -3.626 18.770 1.00 89.81 304 PHE A O 1
ATOM 2514 N N . GLN A 1 305 ? -17.456 -1.925 17.804 1.00 89.19 305 GLN A N 1
ATOM 2515 C CA . GLN A 1 305 ? -17.508 -1.039 18.966 1.00 89.19 305 GLN A CA 1
ATOM 2516 C C . GLN A 1 305 ? -18.954 -0.708 19.358 1.00 89.19 305 GLN A C 1
ATOM 2518 O O . GLN A 1 305 ? -19.312 -0.737 20.538 1.00 89.19 305 GLN A O 1
ATOM 2523 N N . SER A 1 306 ? -19.810 -0.448 18.368 1.00 91.69 306 SER A N 1
ATOM 2524 C CA . SER A 1 306 ? -21.232 -0.171 18.584 1.00 91.69 306 SER A CA 1
ATOM 2525 C C . SER A 1 306 ? -21.962 -1.395 19.138 1.00 91.69 306 SER A C 1
ATOM 2527 O O . SER A 1 306 ? -22.707 -1.275 20.109 1.00 91.69 306 SER A O 1
ATOM 2529 N N . ALA A 1 307 ? -21.715 -2.586 18.586 1.00 91.75 307 ALA A N 1
ATOM 2530 C CA . ALA A 1 307 ? -22.282 -3.835 19.091 1.00 91.75 307 ALA A CA 1
ATOM 2531 C C . ALA A 1 307 ? -21.859 -4.099 20.548 1.00 91.75 307 ALA A C 1
ATOM 2533 O O . ALA A 1 307 ? -22.705 -4.410 21.393 1.00 91.75 307 ALA A O 1
ATOM 2534 N N . TYR A 1 308 ? -20.579 -3.887 20.869 1.00 88.06 308 TYR A N 1
ATOM 2535 C CA . TYR A 1 308 ? -20.060 -4.028 22.228 1.00 88.06 308 TYR A CA 1
ATOM 2536 C C . TYR A 1 308 ? -20.716 -3.036 23.201 1.00 88.06 308 TYR A C 1
ATOM 2538 O O . TYR A 1 308 ? -21.182 -3.439 24.268 1.00 88.06 308 TYR A O 1
ATOM 2546 N N . TYR A 1 309 ? -20.866 -1.767 22.808 1.00 90.69 309 TYR A N 1
ATOM 2547 C CA . TYR A 1 309 ? -21.602 -0.761 23.582 1.00 90.69 309 TYR A CA 1
ATOM 2548 C C . TYR A 1 309 ? -23.058 -1.182 23.855 1.00 90.69 309 TYR A C 1
ATOM 2550 O O . TYR A 1 309 ? -23.533 -1.083 24.991 1.00 90.69 309 TYR A O 1
ATOM 2558 N N . LEU A 1 310 ? -23.771 -1.694 22.843 1.00 90.12 310 LEU A N 1
ATOM 2559 C CA . LEU A 1 310 ? -25.157 -2.154 22.989 1.00 90.12 310 LEU A CA 1
ATOM 2560 C C . LEU A 1 310 ? -25.284 -3.321 23.978 1.00 90.12 310 LEU A C 1
ATOM 2562 O O . LEU A 1 310 ? -26.242 -3.364 24.755 1.00 90.12 310 LEU A O 1
ATOM 2566 N N . MET A 1 311 ? -24.331 -4.255 23.968 1.00 88.00 311 MET A N 1
ATOM 2567 C CA . MET A 1 311 ? -24.298 -5.370 24.916 1.00 88.00 311 MET A CA 1
ATOM 2568 C C . MET A 1 311 ? -23.956 -4.895 26.332 1.00 88.00 311 MET A C 1
ATOM 2570 O O . MET A 1 311 ? -24.660 -5.240 27.287 1.00 88.00 311 MET A O 1
ATOM 2574 N N . ALA A 1 312 ? -22.915 -4.072 26.471 1.00 86.62 312 ALA A N 1
ATOM 2575 C CA . ALA A 1 312 ? -22.442 -3.577 27.757 1.00 86.62 312 ALA A CA 1
ATOM 2576 C C . ALA A 1 312 ? -23.497 -2.718 28.465 1.00 86.62 312 ALA A C 1
ATOM 2578 O O . ALA A 1 312 ? -23.792 -2.962 29.634 1.00 86.62 312 ALA A O 1
ATOM 2579 N N . ARG A 1 313 ? -24.148 -1.783 27.755 1.00 87.00 313 ARG A N 1
ATOM 2580 C CA . ARG A 1 313 ? -25.168 -0.902 28.354 1.00 87.00 313 ARG A CA 1
ATOM 2581 C C . ARG A 1 313 ? -26.368 -1.675 28.903 1.00 87.00 313 ARG A C 1
ATOM 2583 O O . ARG A 1 313 ? -26.892 -1.324 29.955 1.00 87.00 313 ARG A O 1
ATOM 2590 N N . ARG A 1 314 ? -26.795 -2.739 28.206 1.00 85.75 314 ARG A N 1
ATOM 2591 C CA . ARG A 1 314 ? -27.918 -3.588 28.634 1.00 85.75 314 ARG A CA 1
ATOM 2592 C C . ARG A 1 314 ? -27.563 -4.355 29.904 1.00 85.75 314 ARG A C 1
ATOM 2594 O O . ARG A 1 314 ? -28.354 -4.368 30.841 1.00 85.75 314 ARG A O 1
ATOM 2601 N N . ARG A 1 315 ? -26.369 -4.959 29.950 1.00 85.12 315 ARG A N 1
ATOM 2602 C CA . ARG A 1 315 ? -25.881 -5.672 31.143 1.00 85.12 315 ARG A CA 1
ATOM 2603 C C . ARG A 1 315 ? -25.708 -4.737 32.336 1.00 85.12 315 ARG A C 1
ATOM 2605 O O . ARG A 1 315 ? -26.139 -5.076 33.431 1.00 85.12 315 ARG A O 1
ATOM 2612 N N . TYR A 1 316 ? -25.126 -3.563 32.113 1.00 85.88 316 TYR A N 1
ATOM 2613 C CA . TYR A 1 316 ? -24.848 -2.602 33.174 1.00 85.88 316 TYR A CA 1
ATOM 2614 C C . TYR A 1 316 ? -26.124 -2.101 33.856 1.00 85.88 316 TYR A C 1
ATOM 2616 O O . TYR A 1 316 ? -26.246 -2.173 35.074 1.00 85.88 316 TYR A O 1
ATOM 2624 N N . VAL A 1 317 ? -27.118 -1.687 33.064 1.00 85.25 317 VAL A N 1
ATOM 2625 C CA . VAL A 1 317 ? -28.414 -1.229 33.585 1.00 85.25 317 VAL A CA 1
ATOM 2626 C C . VAL A 1 317 ? -29.152 -2.346 34.319 1.00 85.25 317 VAL A C 1
ATOM 2628 O O . VAL A 1 317 ? -29.639 -2.124 35.425 1.00 85.25 317 VAL A O 1
ATOM 2631 N N . LYS A 1 318 ? -29.152 -3.568 33.766 1.00 83.94 318 LYS A N 1
ATOM 2632 C CA . LYS A 1 318 ? -29.757 -4.728 34.432 1.00 83.94 318 LYS A CA 1
ATOM 2633 C C . LYS A 1 318 ? -29.162 -4.958 35.827 1.00 83.94 318 LYS A C 1
ATOM 2635 O O . LYS A 1 318 ? -29.926 -5.146 36.761 1.00 83.94 318 LYS A O 1
ATOM 2640 N N . ASN A 1 319 ? -27.837 -4.898 35.974 1.00 81.81 319 ASN A N 1
ATOM 2641 C CA . ASN A 1 319 ? -27.154 -5.149 37.252 1.00 81.81 319 ASN A CA 1
ATOM 2642 C C . ASN A 1 319 ? -27.380 -4.053 38.309 1.00 81.81 319 ASN A C 1
ATOM 2644 O O . ASN A 1 319 ? -27.314 -4.326 39.512 1.00 81.81 319 ASN A O 1
ATOM 2648 N N . ILE A 1 320 ? -27.621 -2.811 37.880 1.00 80.94 320 ILE A N 1
ATOM 2649 C CA . ILE A 1 320 ? -27.920 -1.708 38.799 1.00 80.94 320 ILE A CA 1
ATOM 2650 C C . ILE A 1 320 ? -29.355 -1.828 39.317 1.00 80.94 320 ILE A C 1
ATOM 2652 O O . ILE A 1 320 ? -29.557 -1.756 40.525 1.00 80.94 320 ILE A O 1
ATOM 2656 N N . ILE A 1 321 ? -30.322 -2.080 38.430 1.00 74.38 321 ILE A N 1
ATOM 2657 C CA . ILE A 1 321 ? -31.752 -2.129 38.778 1.00 74.38 321 ILE A CA 1
ATOM 2658 C C . ILE A 1 321 ? -32.121 -3.427 39.508 1.00 74.38 321 ILE A C 1
ATOM 2660 O O . ILE A 1 321 ? -32.872 -3.393 40.480 1.00 74.38 321 ILE A O 1
ATOM 2664 N N . SER A 1 322 ? -31.581 -4.582 39.095 1.00 68.19 322 SER A 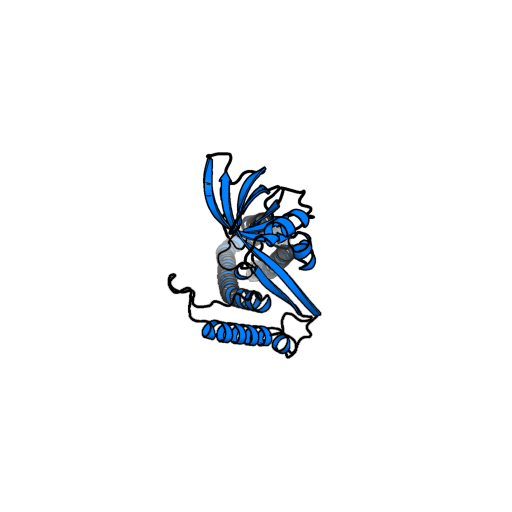N 1
ATOM 2665 C CA . SER A 1 322 ? -32.032 -5.891 39.601 1.00 68.19 322 SER A CA 1
ATOM 2666 C C . SER A 1 322 ? -31.777 -6.134 41.088 1.00 68.19 322 SER A C 1
ATOM 2668 O O . SER A 1 322 ? -32.333 -7.073 41.640 1.00 68.19 322 SER A O 1
ATOM 2670 N N . VAL A 1 323 ? -30.922 -5.339 41.728 1.00 56.69 323 VAL A N 1
ATOM 2671 C CA . VAL A 1 323 ? -30.566 -5.501 43.148 1.00 56.69 323 VAL A CA 1
ATOM 2672 C C . VAL A 1 323 ? -31.235 -4.451 44.035 1.00 56.69 323 VAL A C 1
ATOM 2674 O O . VAL A 1 323 ? -31.107 -4.510 45.246 1.00 56.69 323 VAL A O 1
ATOM 2677 N N . VAL A 1 324 ? -31.956 -3.491 43.455 1.00 52.66 324 VAL A N 1
ATOM 2678 C CA . VAL A 1 324 ? -32.736 -2.506 44.226 1.00 52.66 324 VAL A CA 1
ATOM 2679 C C . VAL A 1 324 ? -34.163 -3.002 44.489 1.00 52.66 324 VAL A C 1
ATOM 2681 O O . VAL A 1 324 ? -34.820 -2.528 45.406 1.00 52.66 324 VAL A O 1
ATOM 2684 N N . ASN A 1 325 ? -34.619 -3.999 43.724 1.00 47.41 325 ASN A N 1
ATOM 2685 C CA . ASN A 1 325 ? -35.901 -4.683 43.931 1.00 47.41 325 ASN A CA 1
ATOM 2686 C C . ASN A 1 325 ? -35.801 -5.900 44.882 1.00 47.41 325 ASN A C 1
ATOM 2688 O O . ASN A 1 325 ? -36.737 -6.697 44.943 1.00 47.41 325 ASN A O 1
ATOM 2692 N N . GLN A 1 326 ? -34.672 -6.060 45.582 1.00 39.19 326 GLN A N 1
ATOM 2693 C CA . GLN A 1 326 ? -34.475 -6.964 46.723 1.00 39.19 326 GLN A CA 1
ATOM 2694 C C . GLN A 1 326 ? -34.233 -6.111 47.963 1.00 39.19 326 GLN A C 1
ATOM 2696 O O . GLN A 1 326 ? -34.748 -6.500 49.033 1.00 39.19 326 GLN A O 1
#

Mean predicted aligned error: 12.34 Å

pLDDT: mean 77.64, std 13.36, range [34.66, 94.81]

Secondary structure (DSSP, 8-state):
-HHHHHSSSS-EEEEEEEEEEEEEEEEE-TTT--EEEEEEEEEEHHHHHHTTGGGTS-S---PPTTEEEEEEBTT----S--TT-EEEEE-SS-EEEEEEEEE---BTT--BTTBSEEEEE-HHHHHHHHTT--GGGEEEEEEEEESSGGGGHHHHHHHHHHHHHHHHTT-SS---STT-S-------HHHHHHHHHHHHHHHHHHHHHHHHHHHHHHHHHHHHHHHHHHHHHHHHHHHHHHTT--HHHHHHHHHHHHHHHHHHHIIIIIHHHHHHHHHHHHHTT--HHHHHHHHHHHHHHHHHHHHHHHHHHHHHHHHHHTTT--

Nearest PDB structures (foldseek):
  3is6-assembly1_A  TM=4.076E-01  e=2.132E-02  Porphyromonas gingivalis W83
  8tdu-assembly1_B  TM=1.347E-01  e=7.917E+00  Homo sapiens

InterPro domains:
  IPR052536 ABC-4 Integral Membrane [PTHR46795] (12-320)

Radius of gyration: 32.71 Å; Cα contacts (8 Å, |Δi|>4): 382; chains: 1; bounding box: 75×49×85 Å